Protein 3MK4 (pdb70)

GO terms:
  GO:0005777 peroxisome (C, IDA)
  GO:0005778 peroxisomal membrane (C, EXP)
  GO:0005778 peroxisomal membrane (C, TAS)
  GO:0005515 protein binding (F, IPI)
  GO:0005778 peroxisomal membrane (C, IDA)
  GO:0005783 endoplasmic reticulum (C, IDA)
  GO:0008289 lipid binding (F, IDA)
  GO:0032991 protein-containing complex (C, IDA)
  GO:0032994 protein-lipid complex (C, IDA)
  GO:0005777 peroxisome (C, IMP)
  GO:0005778 peroxisomal membrane (C, HDA)
  GO:0016020 membrane (C, HDA)
  GO:0045046 protein import into peroxisome membrane (P, IMP)
  GO:0007031 peroxisome organization (P, IMP)

Radius of gyration: 22.6 Å; Cα contacts (8 Å, |Δi|>4): 314; chains: 2; bounding box: 46×61×69 Å

Solvent-accessible surface area: 15253 Å² total; per-residue (Å²): 87,150,147,170,44,54,63,100,156,87,35,60,48,128,55,78,145,73,6,80,40,26,17,129,62,0,44,127,34,0,49,81,49,0,51,75,0,52,105,16,0,56,126,72,0,63,0,73,56,25,15,56,91,16,116,113,227,40,84,87,65,80,127,14,2,69,64,0,1,14,13,0,1,0,0,1,1,0,0,0,0,0,0,0,0,0,0,0,0,4,3,0,0,9,0,0,5,6,0,18,70,36,44,28,112,138,153,122,101,70,3,14,100,68,2,43,84,88,0,64,65,15,14,104,14,1,31,26,97,0,0,64,69,0,10,68,16,0,73,90,5,0,95,154,17,0,21,124,24,58,7,76,98,60,4,34,47,134,62,0,80,86,41,12,117,59,0,38,83,64,5,62,170,150,122,19,14,78,16,0,6,54,110,111,149,134,115,53,106,123,50,100,27,5,88,92,0,31,41,46,0,38,96,33,4,128,24,106,98,4,52,83,14,4,68,39,0,0,81,118,1,13,63,55,1,30,95,49,1,30,122,107,20,212,127,45,30,35,0,0,50,0,0,10,20,5,9,30,14,0,99,31,2,0,11,74,67,94,97,59,5,0,41,40,0,12,107,10,128,100,0,41,84,16,0,34,96,4,6,68,66,31,4,74,140,166,50,77,118,29,68,130,25,3,59,54,0,32,99,62,40,129

Structure (mmCIF, N/CA/C/O backbone):
data_3MK4
#
_entry.id   3MK4
#
_cell.length_a   38.470
_cell.length_b   65.670
_cell.length_c   61.580
_cell.angle_alpha   90.00
_cell.angle_beta   91.53
_cell.angle_gamma   90.00
#
_symmetry.space_group_name_H-M   'P 1 21 1'
#
loop_
_entity.id
_entity.type
_entity.pdbx_description
1 polymer 'Peroxisomal biogenesis factor 3'
2 polymer 'Peroxisomal biogenesis factor 19'
3 water water
#
loop_
_atom_site.group_PDB
_atom_site.id
_atom_site.type_symbol
_atom_site.label_atom_id
_atom_site.label_alt_id
_atom_site.label_comp_id
_atom_site.label_asym_id
_atom_site.label_entity_id
_atom_site.label_seq_id
_atom_site.pdbx_PDB_ins_code
_atom_site.Cartn_x
_atom_site.Cartn_y
_atom_site.Cartn_z
_atom_site.occupancy
_atom_site.B_iso_or_equiv
_atom_site.auth_seq_id
_atom_site.auth_comp_id
_atom_site.auth_asym_id
_atom_site.auth_atom_id
_atom_site.pdbx_PDB_model_num
ATOM 1 N N . GLY A 1 1 ? -3.188 33.616 64.586 1.00 53.95 40 GLY A N 1
ATOM 2 C CA . GLY A 1 1 ? -2.322 34.841 64.582 1.00 54.05 40 GLY A CA 1
ATOM 3 C C . GLY A 1 1 ? -0.841 34.521 64.479 1.00 51.31 40 GLY A C 1
ATOM 4 O O . GLY A 1 1 ? -0.469 33.459 63.994 1.00 47.02 40 GLY A O 1
ATOM 5 N N . GLN A 1 2 ? 0.007 35.439 64.947 1.00 51.78 41 GLN A N 1
ATOM 6 C CA . GLN A 1 2 ? 1.461 35.215 64.932 1.00 50.86 41 GLN A CA 1
ATOM 7 C C . GLN A 1 2 ? 1.951 34.129 65.918 1.00 47.19 41 GLN A C 1
ATOM 8 O O . GLN A 1 2 ? 3.018 33.538 65.708 1.00 44.76 41 GLN A O 1
ATOM 14 N N . GLU A 1 3 ? 1.177 33.883 66.975 1.00 44.91 42 GLU A N 1
ATOM 15 C CA . GLU A 1 3 ? 1.478 32.841 67.963 1.00 43.62 42 GLU A CA 1
ATOM 16 C C . GLU A 1 3 ? 1.381 31.443 67.380 1.00 38.91 42 GLU A C 1
ATOM 17 O O . GLU A 1 3 ? 2.274 30.617 67.577 1.00 38.03 42 GLU A O 1
ATOM 23 N N . ARG A 1 4 ? 0.283 31.183 66.684 1.00 36.05 43 ARG A N 1
ATOM 24 C CA . ARG A 1 4 ? 0.109 29.934 65.942 1.00 34.48 43 ARG A CA 1
ATOM 25 C C . ARG A 1 4 ? 1.183 29.728 64.882 1.00 32.13 43 ARG A C 1
ATOM 26 O O . ARG A 1 4 ? 1.690 28.617 64.754 1.00 31.23 43 ARG A O 1
ATOM 34 N N . GLU A 1 5 ? 1.512 30.789 64.132 1.00 31.67 44 GLU A N 1
ATOM 35 C CA . GLU A 1 5 ? 2.586 30.755 63.120 1.00 30.99 44 GLU A CA 1
ATOM 36 C C . GLU A 1 5 ? 3.971 30.463 63.728 1.00 30.73 44 GLU A C 1
ATOM 37 O O . GLU A 1 5 ? 4.774 29.692 63.158 1.00 28.61 44 GLU A O 1
ATOM 39 N N . ALA A 1 6 ? 4.252 31.068 64.883 1.00 30.06 45 ALA A N 1
ATOM 40 C CA . ALA A 1 6 ? 5.499 30.783 65.597 1.00 28.65 45 ALA A CA 1
ATOM 41 C C . ALA A 1 6 ? 5.510 29.316 66.046 1.00 28.52 45 ALA A C 1
ATOM 42 O O . ALA A 1 6 ? 6.525 28.615 65.890 1.00 26.78 45 ALA A O 1
ATOM 44 N N . ALA A 1 7 ? 4.369 28.844 66.563 1.00 28.58 46 ALA A N 1
ATOM 45 C CA . ALA A 1 7 ? 4.245 27.450 67.006 1.00 29.27 46 ALA A CA 1
ATOM 46 C C . ALA A 1 7 ? 4.526 26.455 65.876 1.00 28.43 46 ALA A C 1
ATOM 47 O O . ALA A 1 7 ? 5.313 25.525 66.050 1.00 26.91 46 ALA A O 1
ATOM 49 N N . GLU A 1 8 ? 3.895 26.655 64.718 1.00 28.84 47 GLU A N 1
ATOM 50 C CA . GLU A 1 8 ? 4.115 25.770 63.560 1.00 31.02 47 GLU A CA 1
ATOM 51 C C . GLU A 1 8 ? 5.555 25.889 63.029 1.00 29.28 47 GLU A C 1
ATOM 52 O O . GLU A 1 8 ? 6.119 24.932 62.505 1.00 27.60 47 GLU A O 1
ATOM 58 N N . TYR A 1 9 ? 6.145 27.069 63.187 1.00 29.30 48 TYR A N 1
ATOM 59 C CA . TYR A 1 9 ? 7.489 27.330 62.714 1.00 27.47 48 TYR A CA 1
ATOM 60 C C . TYR A 1 9 ? 8.492 26.541 63.534 1.00 26.28 48 TYR A C 1
ATOM 61 O O . TYR A 1 9 ? 9.407 25.913 62.985 1.00 25.82 48 TYR A O 1
ATOM 70 N N . ILE A 1 10 ? 8.310 26.551 64.851 1.00 27.25 49 ILE A N 1
ATOM 71 C CA . ILE A 1 10 ? 9.198 25.816 65.759 1.00 25.43 49 ILE A CA 1
ATOM 72 C C . ILE A 1 10 ? 9.077 24.292 65.591 1.00 25.56 49 ILE A C 1
ATOM 73 O O . ILE A 1 10 ? 10.086 23.575 65.620 1.00 22.80 49 ILE A O 1
ATOM 78 N N . ALA A 1 11 ? 7.851 23.802 65.412 1.00 24.73 50 ALA A N 1
ATOM 79 C CA . ALA A 1 11 ? 7.643 22.371 65.212 1.00 26.42 50 ALA A CA 1
ATOM 80 C C . ALA A 1 11 ? 8.359 21.934 63.937 1.00 25.22 50 ALA A C 1
ATOM 81 O O . ALA A 1 11 ? 9.144 20.966 63.954 1.00 27.77 50 ALA A O 1
ATOM 83 N N . GLN A 1 12 ? 8.140 22.673 62.850 1.00 25.79 51 GLN A N 1
ATOM 84 C CA . GLN A 1 12 ? 8.768 22.332 61.554 1.00 26.46 51 GLN A CA 1
ATOM 85 C C . GLN A 1 12 ? 10.285 22.378 61.616 1.00 23.74 51 GLN A C 1
ATOM 86 O O . GLN A 1 12 ? 10.958 21.463 61.153 1.00 23.94 51 GLN A O 1
ATOM 89 N N . ALA A 1 13 ? 10.796 23.463 62.184 1.00 25.58 52 ALA A N 1
ATOM 90 C CA . ALA A 1 13 ? 12.217 23.653 62.437 1.00 24.58 52 ALA A CA 1
ATOM 91 C C . ALA A 1 13 ? 12.822 22.504 63.227 1.00 25.64 52 ALA A C 1
ATOM 92 O O . ALA A 1 13 ? 13.913 22.048 62.916 1.00 28.41 52 ALA A O 1
ATOM 94 N N . ARG A 1 14 ? 12.128 22.054 64.269 1.00 29.21 53 ARG A N 1
ATOM 95 C CA A ARG A 1 14 ? 12.581 20.929 65.081 0.50 29.09 53 ARG A CA 1
ATOM 96 C CA B ARG A 1 14 ? 12.612 20.929 65.066 0.50 28.85 53 ARG A CA 1
ATOM 97 C C . ARG A 1 14 ? 12.578 19.641 64.255 1.00 28.59 53 ARG A C 1
ATOM 98 O O . ARG A 1 14 ? 13.564 18.906 64.224 1.00 26.17 53 ARG A O 1
ATOM 113 N N . ARG A 1 15 ? 11.464 19.377 63.589 1.00 29.45 54 ARG A N 1
ATOM 114 C CA . ARG A 1 15 ? 11.387 18.215 62.704 1.00 32.15 54 ARG A CA 1
ATOM 115 C C . ARG A 1 15 ? 12.508 18.254 61.669 1.00 29.61 54 ARG A C 1
ATOM 116 O O . ARG A 1 15 ? 13.099 17.235 61.366 1.00 31.05 54 ARG A O 1
ATOM 124 N N . GLN A 1 16 ? 12.834 19.444 61.177 1.00 30.53 55 GLN A N 1
ATOM 125 C CA . GLN A 1 16 ? 13.787 19.573 60.085 1.00 29.67 55 GLN A CA 1
ATOM 126 C C . GLN A 1 16 ? 15.224 19.368 60.538 1.00 27.15 55 GLN A C 1
ATOM 127 O O . GLN A 1 16 ? 16.000 18.767 59.795 1.00 27.60 55 GLN A O 1
ATOM 133 N N . TYR A 1 17 ? 15.597 19.840 61.729 1.00 24.35 56 TYR A N 1
ATOM 134 C CA . TYR A 1 17 ? 16.951 19.556 62.243 1.00 24.69 56 TYR A CA 1
ATOM 135 C C . TYR A 1 17 ? 17.172 18.054 62.411 1.00 24.14 56 TYR A C 1
ATOM 136 O O . TYR A 1 17 ? 18.237 17.547 62.085 1.00 23.49 56 TYR A O 1
ATOM 145 N N . HIS A 1 18 ? 16.172 17.344 62.920 1.00 25.63 57 HIS A N 1
ATOM 146 C CA . HIS A 1 18 ? 16.335 15.906 63.180 1.00 27.21 57 HIS A CA 1
ATOM 147 C C . HIS A 1 18 ? 16.303 15.117 61.883 1.00 27.33 57 HIS A C 1
ATOM 148 O O . HIS A 1 18 ? 17.108 14.225 61.688 1.00 26.03 57 HIS A O 1
ATOM 155 N N . PHE A 1 19 ? 15.417 15.494 60.974 1.00 28.50 58 PHE A N 1
ATOM 156 C CA . PHE A 1 19 ? 15.408 14.901 59.658 1.00 30.28 58 PHE A CA 1
ATOM 157 C C . PHE A 1 19 ? 16.759 15.039 58.945 1.00 31.47 58 PHE A C 1
ATOM 158 O O . PHE A 1 19 ? 17.306 14.057 58.483 1.00 33.86 58 PHE A O 1
ATOM 166 N N . GLU A 1 20 ? 17.305 16.253 58.896 1.00 33.76 59 GLU A N 1
ATOM 167 C CA . GLU A 1 20 ? 18.582 16.520 58.237 1.00 33.93 59 GLU A CA 1
ATOM 168 C C . GLU A 1 20 ? 19.740 15.743 58.849 1.00 35.18 59 GLU A C 1
ATOM 169 O O . GLU A 1 20 ? 20.588 15.188 58.129 1.00 34.57 59 GLU A O 1
ATOM 175 N N . SER A 1 21 ? 19.797 15.730 60.178 1.00 35.89 60 SER A N 1
ATOM 176 C CA . SER A 1 21 ? 20.772 14.913 60.899 1.00 35.59 60 SER A CA 1
ATOM 177 C C . SER A 1 21 ? 20.624 13.439 60.490 1.00 35.31 60 SER A C 1
ATOM 178 O O . SER A 1 21 ? 21.596 12.723 60.247 1.00 35.33 60 SER A O 1
ATOM 181 N N . ASN A 1 22 ? 19.387 13.003 60.385 1.00 34.47 61 ASN A N 1
ATOM 182 C CA . ASN A 1 22 ? 19.108 11.637 60.048 1.00 37.31 61 ASN A CA 1
ATOM 183 C C . ASN A 1 22 ? 19.461 11.298 58.570 1.00 37.31 61 ASN A C 1
ATOM 184 O O . ASN A 1 22 ? 19.870 10.170 58.285 1.00 36.99 61 ASN A O 1
ATOM 189 N N . GLN A 1 23 ? 19.335 12.270 57.654 1.00 35.33 62 GLN A N 1
ATOM 190 C CA . GLN A 1 23 ? 19.838 12.119 56.280 1.00 34.96 62 GLN A CA 1
ATOM 191 C C . GLN A 1 23 ? 21.357 12.005 56.234 1.00 34.23 62 GLN A C 1
ATOM 192 O O . GLN A 1 23 ? 21.897 11.283 55.415 1.00 35.02 62 GLN A O 1
ATOM 198 N N . ARG A 1 24 ? 22.051 12.737 57.088 1.00 34.75 63 ARG A N 1
ATOM 199 C CA . ARG A 1 24 ? 23.503 12.655 57.116 1.00 36.75 63 ARG A CA 1
ATOM 200 C C . ARG A 1 24 ? 23.949 11.255 57.535 1.00 34.56 63 ARG A C 1
ATOM 201 O O . ARG A 1 24 ? 24.812 10.672 56.897 1.00 34.81 63 ARG A O 1
ATOM 209 N N . THR A 1 25 ? 23.345 10.730 58.596 1.00 32.86 64 THR A N 1
ATOM 210 C CA . THR A 1 25 ? 23.532 9.352 59.020 1.00 31.73 64 THR A CA 1
ATOM 211 C C . THR A 1 25 ? 23.266 8.353 57.868 1.00 30.73 64 THR A C 1
ATOM 212 O O . THR A 1 25 ? 24.105 7.518 57.538 1.00 27.28 64 THR A O 1
ATOM 216 N N . CYS A 1 26 ? 22.097 8.469 57.260 1.00 28.03 65 CYS A N 1
ATOM 217 C CA . CYS A 1 26 ? 21.707 7.635 56.130 1.00 29.13 65 CYS A CA 1
ATOM 218 C C . CYS A 1 26 ? 22.675 7.700 54.950 1.00 29.06 65 CYS A C 1
ATOM 219 O O . CYS A 1 26 ? 23.010 6.675 54.361 1.00 27.27 65 CYS A O 1
ATOM 222 N N . ASN A 1 27 ? 23.131 8.902 54.603 1.00 29.48 66 ASN A N 1
ATOM 223 C CA . ASN A 1 27 ? 24.155 9.058 53.566 1.00 28.33 66 ASN A CA 1
ATOM 224 C C . ASN A 1 27 ? 25.430 8.280 53.897 1.00 29.50 66 ASN A C 1
ATOM 225 O O . ASN A 1 27 ? 25.970 7.580 53.055 1.00 29.65 66 ASN A O 1
ATOM 230 N N . MET A 1 28 ? 25.915 8.418 55.123 1.00 31.02 67 MET A N 1
ATOM 231 C CA . MET A 1 28 ? 27.053 7.621 55.601 1.00 32.13 67 MET A CA 1
ATOM 232 C C . MET A 1 28 ? 26.806 6.114 55.494 1.00 29.12 67 MET A C 1
ATOM 233 O O . MET A 1 28 ? 27.646 5.398 54.988 1.00 30.36 67 MET A O 1
ATOM 238 N N . THR A 1 29 ? 25.655 5.640 55.969 1.00 26.69 68 THR A N 1
ATOM 239 C CA . THR A 1 29 ? 25.348 4.214 55.957 1.00 25.98 68 THR A CA 1
ATOM 240 C C . THR A 1 29 ? 25.301 3.659 54.534 1.00 25.77 68 THR A C 1
ATOM 241 O O . THR A 1 29 ? 25.879 2.612 54.273 1.00 25.04 68 THR A O 1
ATOM 245 N N . VAL A 1 30 ? 24.628 4.364 53.624 1.00 26.51 69 VAL A N 1
ATOM 246 C CA . VAL A 1 30 ? 24.627 4.001 52.194 1.00 25.15 69 VAL A CA 1
ATOM 247 C C . VAL A 1 30 ? 26.043 3.818 51.625 1.00 25.67 69 VAL A C 1
ATOM 248 O O . VAL A 1 30 ? 26.350 2.775 51.022 1.00 25.18 69 VAL A O 1
ATOM 252 N N . LEU A 1 31 ? 26.904 4.807 51.830 1.00 24.25 70 LEU A N 1
ATOM 253 C CA . LEU A 1 31 ? 28.248 4.780 51.224 1.00 26.07 70 LEU A CA 1
ATOM 254 C C . LEU A 1 31 ? 29.172 3.727 51.847 1.00 26.56 70 LEU A C 1
ATOM 255 O O . LEU A 1 31 ? 30.035 3.187 51.163 1.00 26.58 70 LEU A O 1
ATOM 260 N N . SER A 1 32 ? 29.011 3.468 53.143 1.00 28.24 71 SER A N 1
ATOM 261 C CA . SER A 1 32 ? 29.764 2.406 53.824 1.00 30.44 71 SER A CA 1
ATOM 262 C C . SER A 1 32 ? 29.310 1.003 53.374 1.00 28.61 71 SER A C 1
ATOM 263 O O . SER A 1 32 ? 30.109 0.083 53.310 1.00 29.14 71 SER A O 1
ATOM 266 N N . MET A 1 33 ? 28.032 0.852 53.052 1.00 28.33 72 MET A N 1
ATOM 267 C CA . MET A 1 33 ? 27.503 -0.427 52.546 1.00 29.92 72 MET A CA 1
ATOM 268 C C . MET A 1 33 ? 27.767 -0.735 51.064 1.00 28.46 72 MET A C 1
ATOM 269 O O . MET A 1 33 ? 27.724 -1.892 50.674 1.00 28.46 72 MET A O 1
ATOM 274 N N . LEU A 1 34 ? 28.037 0.284 50.251 1.00 28.75 73 LEU A N 1
ATOM 275 C CA . LEU A 1 34 ? 28.250 0.099 48.810 1.00 28.43 73 LEU A CA 1
ATOM 276 C C . LEU A 1 34 ? 29.303 -0.956 48.424 1.00 29.40 73 LEU A C 1
ATOM 277 O O . LEU A 1 34 ? 29.025 -1.787 47.559 1.00 26.66 73 LEU A O 1
ATOM 282 N N . PRO A 1 35 ? 30.516 -0.895 49.022 1.00 29.03 74 PRO A N 1
ATOM 283 C CA . PRO A 1 35 ? 31.554 -1.906 48.762 1.00 30.17 74 PRO A CA 1
ATOM 284 C C . PRO A 1 35 ? 31.149 -3.343 49.085 1.00 30.39 74 PRO A C 1
ATOM 285 O O . PRO A 1 35 ? 31.661 -4.276 48.462 1.00 31.33 74 PRO A O 1
ATOM 289 N N . THR A 1 36 ? 30.258 -3.518 50.060 1.00 29.59 75 THR A N 1
ATOM 290 C CA . THR A 1 36 ? 29.703 -4.839 50.375 1.00 29.19 75 THR A CA 1
ATOM 291 C C . THR A 1 36 ? 28.720 -5.299 49.310 1.00 27.00 75 THR A C 1
ATOM 292 O O . THR A 1 36 ? 28.737 -6.467 48.919 1.00 28.29 75 THR A O 1
ATOM 296 N N . LEU A 1 37 ? 27.886 -4.384 48.828 1.00 24.09 76 LEU A N 1
ATOM 297 C CA . LEU A 1 37 ? 26.976 -4.683 47.711 1.00 24.49 76 LEU A CA 1
ATOM 298 C C . LEU A 1 37 ? 27.775 -5.024 46.477 1.00 25.23 76 LEU A C 1
ATOM 299 O O . LEU A 1 37 ? 27.548 -6.036 45.843 1.00 27.13 76 LEU A O 1
ATOM 304 N N . ARG A 1 38 ? 28.733 -4.173 46.158 1.00 27.54 77 ARG A N 1
ATOM 305 C CA . ARG A 1 38 ? 29.632 -4.404 45.051 1.00 27.98 77 ARG A CA 1
ATOM 306 C C . ARG A 1 38 ? 30.356 -5.752 45.172 1.00 29.41 77 ARG A C 1
ATOM 307 O O . ARG A 1 38 ? 30.428 -6.495 44.202 1.00 26.65 77 ARG A O 1
ATOM 315 N N . GLU A 1 39 ? 30.862 -6.083 46.359 1.00 31.68 78 GLU A N 1
ATOM 316 C CA . GLU A 1 39 ? 31.560 -7.365 46.557 1.00 34.49 78 GLU A CA 1
ATOM 317 C C . GLU A 1 39 ? 30.613 -8.553 46.317 1.00 32.98 78 GLU A C 1
ATOM 318 O O . GLU A 1 39 ? 30.993 -9.528 45.681 1.00 36.97 78 GLU A O 1
ATOM 324 N N . ALA A 1 40 ? 29.378 -8.460 46.799 1.00 30.85 79 ALA A N 1
ATOM 325 C CA . ALA A 1 40 ? 28.412 -9.537 46.629 1.00 30.07 79 ALA A CA 1
ATOM 326 C C . ALA A 1 40 ? 28.056 -9.750 45.140 1.00 30.25 79 ALA A C 1
ATOM 327 O O . ALA A 1 40 ? 27.991 -10.894 44.654 1.00 30.42 79 ALA A O 1
ATOM 329 N N . LEU A 1 41 ? 27.835 -8.660 44.414 1.00 27.82 80 LEU A N 1
ATOM 330 C CA . LEU A 1 41 ? 27.550 -8.758 42.979 1.00 29.28 80 LEU A CA 1
ATOM 331 C C . LEU A 1 41 ? 28.709 -9.427 42.215 1.00 30.27 80 LEU A C 1
ATOM 332 O O . LEU A 1 41 ? 28.473 -10.313 41.403 1.00 28.46 80 LEU A O 1
ATOM 337 N N . MET A 1 42 ? 29.949 -9.025 42.500 1.00 31.84 81 MET A N 1
ATOM 338 C CA . MET A 1 42 ? 31.130 -9.564 41.787 1.00 34.80 81 MET A CA 1
ATOM 339 C C . MET A 1 42 ? 31.319 -11.050 42.063 1.00 35.55 81 MET A C 1
ATOM 340 O O . MET A 1 42 ? 31.659 -11.800 41.165 1.00 38.65 81 MET A O 1
ATOM 345 N N . GLN A 1 43 ? 31.116 -11.460 43.314 1.00 35.45 82 GLN A N 1
ATOM 346 C CA . GLN A 1 43 ? 31.192 -12.869 43.699 1.00 35.92 82 GLN A CA 1
ATOM 347 C C . GLN A 1 43 ? 30.108 -13.726 43.051 1.00 34.46 82 GLN A C 1
ATOM 348 O O . GLN A 1 43 ? 30.382 -14.846 42.614 1.00 37.26 82 GLN A O 1
ATOM 354 N N . GLN A 1 44 ? 28.878 -13.221 43.010 1.00 31.23 83 GLN A N 1
ATOM 355 C CA . GLN A 1 44 ? 27.752 -13.991 42.464 1.00 30.16 83 GLN A CA 1
ATOM 356 C C . GLN A 1 44 ? 27.659 -13.902 40.935 1.00 29.83 83 GLN A C 1
ATOM 357 O O . GLN A 1 44 ? 27.028 -14.745 40.300 1.00 29.33 83 GLN A O 1
ATOM 363 N N . LEU A 1 45 ? 28.273 -12.867 40.364 1.00 28.46 84 LEU A N 1
ATOM 364 C CA . LEU A 1 45 ? 28.281 -12.637 38.924 1.00 28.83 84 LEU A CA 1
ATOM 365 C C . LEU A 1 45 ? 29.722 -12.308 38.542 1.00 29.56 84 LEU A C 1
ATOM 366 O O . LEU A 1 45 ? 30.069 -11.175 38.207 1.00 28.94 84 LEU A O 1
ATOM 371 N N . ASN A 1 46 ? 30.550 -13.341 38.615 1.00 32.02 85 ASN A N 1
ATOM 372 C CA . ASN A 1 46 ? 31.984 -13.230 38.454 1.00 33.65 85 ASN A CA 1
ATOM 373 C C . ASN A 1 46 ? 32.400 -13.386 37.001 1.00 34.37 85 ASN A C 1
ATOM 374 O O . ASN A 1 46 ? 32.699 -14.481 36.543 1.00 37.77 85 ASN A O 1
ATOM 379 N N . SER A 1 47 ? 32.395 -12.267 36.286 1.00 34.88 86 SER A N 1
ATOM 380 C CA . SER A 1 47 ? 32.911 -12.162 34.924 1.00 34.81 86 SER A CA 1
ATOM 381 C C . SER A 1 47 ? 34.400 -12.377 34.831 1.00 34.59 86 SER A C 1
ATOM 382 O O . SER A 1 47 ? 34.905 -12.919 33.849 1.00 36.27 86 SER A O 1
ATOM 385 N N . GLU A 1 48 ? 35.101 -11.899 35.843 1.00 34.49 87 GLU A N 1
ATOM 386 C CA . GLU A 1 48 ? 36.548 -11.802 35.795 1.00 38.07 87 GLU A CA 1
ATOM 387 C C . GLU A 1 48 ? 37.174 -13.186 35.847 1.00 39.73 87 GLU A C 1
ATOM 388 O O . GLU A 1 48 ? 38.304 -13.361 35.414 1.00 43.89 87 GLU A O 1
ATOM 394 N N . SER A 1 49 ? 36.445 -14.160 36.383 1.00 40.89 88 SER A N 1
ATOM 395 C CA . SER A 1 49 ? 36.867 -15.553 36.340 1.00 44.18 88 SER A CA 1
ATOM 396 C C . SER A 1 49 ? 36.744 -16.143 34.945 1.00 43.93 88 SER A C 1
ATOM 397 O O . SER A 1 49 ? 37.629 -16.874 34.518 1.00 47.04 88 SER A O 1
ATOM 400 N N . LEU A 1 50 ? 35.647 -15.839 34.250 1.00 42.91 89 LEU A N 1
ATOM 401 C CA . LEU A 1 50 ? 35.438 -16.325 32.877 1.00 42.18 89 LEU A CA 1
ATOM 402 C C . LEU A 1 50 ? 36.463 -15.725 31.950 1.00 43.29 89 LEU A C 1
ATOM 403 O O . LEU A 1 50 ? 37.013 -16.415 31.103 1.00 45.52 89 LEU A O 1
ATOM 408 N N . THR A 1 51 ? 36.719 -14.434 32.118 1.00 44.02 90 THR A N 1
ATOM 409 C CA . THR A 1 51 ? 37.783 -13.760 31.385 1.00 46.49 90 THR A CA 1
ATOM 410 C C . THR A 1 51 ? 39.131 -14.467 31.568 1.00 48.20 90 THR A C 1
ATOM 411 O O . THR A 1 51 ? 39.878 -14.661 30.598 1.00 47.60 90 THR A O 1
ATOM 415 N N . ALA A 1 52 ? 39.424 -14.863 32.807 1.00 49.82 91 ALA A N 1
ATOM 416 C CA . ALA A 1 52 ? 40.686 -15.536 33.129 1.00 52.93 91 ALA A CA 1
ATOM 417 C C . ALA A 1 52 ? 40.833 -16.845 32.340 1.00 54.46 91 ALA A C 1
ATOM 418 O O . ALA A 1 52 ? 41.905 -17.136 31.821 1.00 56.15 91 ALA A O 1
ATOM 420 N N . LEU A 1 53 ? 39.745 -17.609 32.238 1.00 55.37 92 LEU A N 1
ATOM 421 C CA . LEU A 1 53 ? 39.717 -18.832 31.434 1.00 58.26 92 LEU A CA 1
ATOM 422 C C . LEU A 1 53 ? 39.964 -18.564 29.945 1.00 61.02 92 LEU A C 1
ATOM 423 O O . LEU A 1 53 ? 40.719 -19.289 29.305 1.00 63.28 92 LEU A O 1
ATOM 428 N N . LEU A 1 54 ? 39.320 -17.531 29.403 1.00 62.65 93 LEU A N 1
ATOM 429 C CA . LEU A 1 54 ? 39.502 -17.143 27.998 1.00 64.53 93 LEU A CA 1
ATOM 430 C C . LEU A 1 54 ? 40.948 -16.748 27.714 1.00 67.99 93 LEU A C 1
ATOM 431 O O . LEU A 1 54 ? 41.501 -17.139 26.685 1.00 70.33 93 LEU A O 1
ATOM 436 N N . LYS A 1 55 ? 41.559 -15.994 28.630 1.00 69.97 94 LYS A N 1
ATOM 437 C CA . LYS A 1 55 ? 42.987 -15.658 28.529 1.00 74.23 94 LYS A CA 1
ATOM 438 C C . LYS A 1 55 ? 43.905 -16.853 28.874 1.00 77.34 94 LYS A C 1
ATOM 439 O O . LYS A 1 55 ? 45.108 -16.673 29.089 1.00 78.39 94 LYS A O 1
ATOM 445 N N . ASN A 1 56 ? 43.336 -18.062 28.917 1.00 78.87 95 ASN A N 1
ATOM 446 C CA . ASN A 1 56 ? 44.092 -19.286 29.171 1.00 81.75 95 ASN A CA 1
ATOM 447 C C . ASN A 1 56 ? 43.713 -20.439 28.237 1.00 82.78 95 ASN A C 1
ATOM 448 O O . ASN A 1 56 ? 43.542 -21.574 28.682 1.00 83.13 95 ASN A O 1
ATOM 453 N N . ARG A 1 57 ? 43.583 -20.148 26.946 1.00 83.69 96 ARG A N 1
ATOM 454 C CA . ARG A 1 57 ? 43.598 -21.201 25.932 1.00 85.72 96 ARG A CA 1
ATOM 455 C C . ARG A 1 57 ? 42.624 -22.352 26.263 1.00 85.51 96 ARG A C 1
ATOM 456 O O . ARG A 1 57 ? 43.046 -23.498 26.434 1.00 87.76 96 ARG A O 1
ATOM 464 N N . PRO A 1 58 ? 41.315 -22.052 26.368 1.00 83.91 97 PRO A N 1
ATOM 465 C CA . PRO A 1 58 ? 40.353 -23.079 26.769 1.00 83.37 97 PRO A CA 1
ATOM 466 C C . PRO A 1 58 ? 39.606 -23.732 25.610 1.00 83.82 97 PRO A C 1
ATOM 467 O O . PRO A 1 58 ? 39.508 -23.148 24.528 1.00 83.34 97 PRO A O 1
ATOM 471 N N . SER A 1 59 ? 39.085 -24.936 25.857 1.00 84.07 98 SER A N 1
ATOM 472 C CA . SER A 1 59 ? 38.055 -25.542 25.009 1.00 83.99 98 SER A CA 1
ATOM 473 C C . SER A 1 59 ? 36.706 -24.968 25.450 1.00 82.13 98 SER A C 1
ATOM 474 O O . SER A 1 59 ? 36.642 -24.232 26.446 1.00 81.29 98 SER A O 1
ATOM 476 N N . ASN A 1 60 ? 35.636 -25.305 24.724 1.00 80.69 99 ASN A N 1
ATOM 477 C CA . ASN A 1 60 ? 34.316 -24.637 24.866 1.00 77.51 99 ASN A CA 1
ATOM 478 C C . ASN A 1 60 ? 34.392 -23.111 25.035 1.00 73.84 99 ASN A C 1
ATOM 479 O O . ASN A 1 60 ? 33.656 -22.524 25.818 1.00 73.14 99 ASN A O 1
ATOM 484 N N . LYS A 1 61 ? 35.278 -22.485 24.266 1.00 71.88 100 LYS A N 1
ATOM 485 C CA . LYS A 1 61 ? 35.463 -21.032 24.271 1.00 69.12 100 LYS A CA 1
ATOM 486 C C . LYS A 1 61 ? 34.153 -20.258 24.048 1.00 66.56 100 LYS A C 1
ATOM 487 O O . LYS A 1 61 ? 33.961 -19.193 24.619 1.00 63.58 100 LYS A O 1
ATOM 493 N N . LEU A 1 62 ? 33.267 -20.789 23.207 1.00 65.26 101 LEU A N 1
ATOM 494 C CA . LEU A 1 62 ? 31.993 -20.129 22.920 1.00 62.95 101 LEU A CA 1
ATOM 495 C C . LEU A 1 62 ? 30.983 -20.276 24.060 1.00 60.03 101 LEU A C 1
ATOM 496 O O . LEU A 1 62 ? 30.104 -19.426 24.198 1.00 58.85 101 LEU A O 1
ATOM 501 N N . GLU A 1 63 ? 31.087 -21.354 24.846 1.00 57.33 102 GLU A N 1
ATOM 502 C CA . GLU A 1 63 ? 30.233 -21.545 26.030 1.00 55.05 102 GLU A CA 1
ATOM 503 C C . GLU A 1 63 ? 30.586 -20.527 27.112 1.00 50.80 102 GLU A C 1
ATOM 504 O O . GLU A 1 63 ? 29.710 -20.028 27.802 1.00 47.50 102 GLU A O 1
ATOM 510 N N . ILE A 1 64 ? 31.873 -20.238 27.252 1.00 48.35 103 ILE A N 1
ATOM 511 C CA . ILE A 1 64 ? 32.350 -19.218 28.169 1.00 47.42 103 ILE A CA 1
ATOM 512 C C . ILE A 1 64 ? 31.876 -17.812 27.762 1.00 46.86 103 ILE A C 1
ATOM 513 O O . ILE A 1 64 ? 31.424 -17.024 28.616 1.00 43.89 103 ILE A O 1
ATOM 518 N N . TRP A 1 65 ? 31.981 -17.508 26.468 1.00 45.98 104 TRP A N 1
ATOM 519 C CA . TRP A 1 65 ? 31.541 -16.219 25.935 1.00 44.19 104 TRP A CA 1
ATOM 520 C C . TRP A 1 65 ? 30.040 -16.006 26.076 1.00 44.02 104 TRP A C 1
ATOM 521 O O . TRP A 1 65 ? 29.605 -14.894 26.369 1.00 42.69 104 TRP A O 1
ATOM 532 N N . GLU A 1 66 ? 29.251 -17.057 25.860 1.00 45.63 105 GLU A N 1
ATOM 533 C CA . GLU A 1 66 ? 27.795 -16.966 26.024 1.00 46.71 105 GLU A CA 1
ATOM 534 C C . GLU A 1 66 ? 27.470 -16.741 27.493 1.00 44.11 105 GLU A C 1
ATOM 535 O O . GLU A 1 66 ? 26.513 -16.049 27.829 1.00 44.34 105 GLU A O 1
ATOM 541 N N . ASP A 1 67 ? 28.282 -17.331 28.361 1.00 43.05 106 ASP A N 1
ATOM 542 C CA . ASP A 1 67 ? 28.158 -17.132 29.794 1.00 41.94 106 ASP A CA 1
ATOM 543 C C . ASP A 1 67 ? 28.436 -15.650 30.113 1.00 38.18 106 ASP A C 1
ATOM 544 O O . ASP A 1 67 ? 27.641 -15.007 30.782 1.00 34.66 106 ASP A O 1
ATOM 549 N N . LEU A 1 68 ? 29.556 -15.126 29.607 1.00 36.43 107 LEU A N 1
ATOM 550 C CA . LEU A 1 68 ? 29.927 -13.712 29.765 1.00 34.55 107 LEU A CA 1
ATOM 551 C C . LEU A 1 68 ? 28.856 -12.750 29.246 1.00 33.84 107 LEU A C 1
ATOM 552 O O . LEU A 1 68 ? 28.599 -11.706 29.847 1.00 29.91 107 LEU A O 1
ATOM 557 N N . LYS A 1 69 ? 28.240 -13.111 28.127 1.00 33.29 108 LYS A N 1
ATOM 558 C CA . LYS A 1 69 ? 27.160 -12.329 27.561 1.00 33.73 108 LYS A CA 1
ATOM 559 C C . LYS A 1 69 ? 26.069 -12.114 28.612 1.00 33.87 108 LYS A C 1
ATOM 560 O O . LYS A 1 69 ? 25.621 -10.975 28.831 1.00 35.14 108 LYS A O 1
ATOM 566 N N . ILE A 1 70 ? 25.667 -13.198 29.273 1.00 31.75 109 ILE A N 1
ATOM 567 C CA . ILE A 1 70 ? 24.628 -13.137 30.306 1.00 29.98 109 ILE A CA 1
ATOM 568 C C . ILE A 1 70 ? 25.126 -12.477 31.613 1.00 28.25 109 ILE A C 1
ATOM 569 O O . ILE A 1 70 ? 24.442 -11.620 32.177 1.00 26.10 109 ILE A O 1
ATOM 574 N N . ILE A 1 71 ? 26.295 -12.876 32.103 1.00 28.30 110 ILE A N 1
ATOM 575 C CA . ILE A 1 71 ? 26.773 -12.383 33.400 1.00 27.78 110 ILE A CA 1
ATOM 576 C C . ILE A 1 71 ? 26.993 -10.856 33.361 1.00 27.85 110 ILE A C 1
ATOM 577 O O . ILE A 1 71 ? 26.587 -10.139 34.278 1.00 29.65 110 ILE A O 1
ATOM 582 N N . SER A 1 72 ? 27.601 -10.360 32.289 1.00 28.57 111 SER A N 1
ATOM 583 C CA . SER A 1 72 ? 27.920 -8.942 32.153 1.00 28.49 111 SER A CA 1
ATOM 584 C C . SER A 1 72 ? 26.698 -8.058 32.185 1.00 27.19 111 SER A C 1
ATOM 585 O O . SER A 1 72 ? 26.672 -7.055 32.909 1.00 26.96 111 SER A O 1
ATOM 588 N N . PHE A 1 73 ? 25.701 -8.411 31.379 1.00 27.32 112 PHE A N 1
ATOM 589 C CA . PHE A 1 73 ? 24.457 -7.651 31.301 1.00 26.11 112 PHE A CA 1
ATOM 590 C C . PHE A 1 73 ? 23.640 -7.770 32.581 1.00 27.23 112 PHE A C 1
ATOM 591 O O . PHE A 1 73 ? 22.925 -6.833 32.971 1.00 26.76 112 PHE A O 1
ATOM 599 N N . THR A 1 74 ? 23.712 -8.945 33.208 1.00 27.56 113 THR A N 1
ATOM 600 C CA . THR A 1 74 ? 22.981 -9.214 34.433 1.00 25.79 113 THR A CA 1
ATOM 601 C C . THR A 1 74 ? 23.579 -8.382 35.536 1.00 24.68 113 THR A C 1
ATOM 602 O O . THR A 1 74 ? 22.856 -7.760 36.297 1.00 22.84 113 THR A O 1
ATOM 606 N N . ARG A 1 75 ? 24.904 -8.358 35.613 1.00 25.54 114 ARG A N 1
ATOM 607 C CA . ARG A 1 75 ? 25.579 -7.642 36.695 1.00 26.53 114 ARG A CA 1
ATOM 608 C C . ARG A 1 75 ? 25.341 -6.129 36.651 1.00 26.55 114 ARG A C 1
ATOM 609 O O . ARG A 1 75 ? 25.107 -5.502 37.691 1.00 27.39 114 ARG A O 1
ATOM 617 N N . SER A 1 76 ? 25.394 -5.540 35.462 1.00 26.32 115 SER A N 1
ATOM 618 C CA . SER A 1 76 ? 25.157 -4.110 35.336 1.00 26.66 115 SER A CA 1
ATOM 619 C C . SER A 1 76 ? 23.686 -3.771 35.537 1.00 26.08 115 SER A C 1
ATOM 620 O O . SER A 1 76 ? 23.363 -2.731 36.120 1.00 28.89 115 SER A O 1
ATOM 623 N N . THR A 1 77 ? 22.792 -4.635 35.075 1.00 25.07 116 THR A N 1
ATOM 624 C CA . THR A 1 77 ? 21.357 -4.427 35.307 1.00 25.46 116 THR A CA 1
ATOM 625 C C . THR A 1 77 ? 21.004 -4.508 36.808 1.00 23.82 116 THR A C 1
ATOM 626 O O . THR A 1 77 ? 20.295 -3.653 37.337 1.00 20.86 116 THR A O 1
ATOM 630 N N . VAL A 1 78 ? 21.507 -5.540 37.477 1.00 24.12 117 VAL A N 1
ATOM 631 C CA . VAL A 1 78 ? 21.335 -5.712 38.921 1.00 23.37 117 VAL A CA 1
ATOM 632 C C . VAL A 1 78 ? 22.027 -4.580 39.702 1.00 22.37 117 VAL A C 1
ATOM 633 O O . VAL A 1 78 ? 21.561 -4.165 40.748 1.00 20.67 117 VAL A O 1
ATOM 637 N N . ALA A 1 79 ? 23.150 -4.091 39.202 1.00 21.92 118 ALA A N 1
ATOM 638 C CA . ALA A 1 79 ? 23.847 -2.987 39.869 1.00 22.28 118 ALA A CA 1
ATOM 639 C C . ALA A 1 79 ? 22.954 -1.772 39.998 1.00 21.76 118 ALA A C 1
ATOM 640 O O . ALA A 1 79 ? 22.989 -1.076 41.007 1.00 25.15 118 ALA A O 1
ATOM 642 N N . VAL A 1 80 ? 22.151 -1.512 38.975 1.00 22.17 119 VAL A N 1
ATOM 643 C CA . VAL A 1 80 ? 21.272 -0.359 38.991 1.00 19.34 119 VAL A CA 1
ATOM 644 C C . VAL A 1 80 ? 20.099 -0.579 39.927 1.00 20.91 119 VAL A C 1
ATOM 645 O O . VAL A 1 80 ? 19.789 0.284 40.741 1.00 19.40 119 VAL A O 1
ATOM 649 N N . TYR A 1 81 ? 19.434 -1.725 39.812 1.00 20.94 120 TYR A N 1
ATOM 650 C CA . TYR A 1 81 ? 18.315 -2.023 40.699 1.00 21.87 120 TYR A CA 1
ATOM 651 C C . TYR A 1 81 ? 18.713 -1.963 42.180 1.00 22.32 120 TYR A C 1
ATOM 652 O O . TYR A 1 81 ? 18.036 -1.317 42.969 1.00 25.04 120 TYR A O 1
ATOM 661 N N . SER A 1 82 ? 19.805 -2.628 42.540 1.00 20.53 121 SER A N 1
ATOM 662 C CA . SER A 1 82 ? 20.149 -2.860 43.941 1.00 20.84 121 SER A CA 1
ATOM 663 C C . SER A 1 82 ? 20.661 -1.577 44.592 1.00 21.98 121 SER A C 1
ATOM 664 O O . SER A 1 82 ? 20.393 -1.309 45.757 1.00 20.28 121 SER A O 1
ATOM 667 N N . THR A 1 83 ? 21.384 -0.777 43.823 1.00 21.23 122 THR A N 1
ATOM 668 C CA . THR A 1 83 ? 21.807 0.543 44.284 1.00 22.74 122 THR A CA 1
ATOM 669 C C . THR A 1 83 ? 20.628 1.476 44.572 1.00 21.93 122 THR A C 1
ATOM 670 O O . THR A 1 83 ? 20.631 2.199 45.575 1.00 21.96 122 THR A O 1
ATOM 674 N N . CYS A 1 84 ? 19.630 1.468 43.694 1.00 21.72 123 CYS A N 1
ATOM 675 C CA . CYS A 1 84 ? 18.460 2.312 43.875 1.00 23.25 123 CYS A CA 1
ATOM 676 C C . CYS A 1 84 ? 17.693 1.812 45.096 1.00 21.99 123 CYS A C 1
ATOM 677 O O . CYS A 1 84 ? 17.249 2.592 45.910 1.00 22.39 123 CYS A O 1
ATOM 680 N N . MET A 1 85 ? 17.543 0.501 45.215 1.00 23.32 124 MET A N 1
ATOM 681 C CA . MET A 1 85 ? 16.854 -0.088 46.362 1.00 23.00 124 MET A CA 1
ATOM 682 C C . MET A 1 85 ? 17.605 0.167 47.671 1.00 20.50 124 MET A C 1
ATOM 683 O O . MET A 1 85 ? 17.000 0.417 48.691 1.00 19.13 124 MET A O 1
ATOM 688 N N . LEU A 1 86 ? 18.923 0.110 47.625 1.00 20.52 125 LEU A N 1
ATOM 689 C CA . LEU A 1 86 ? 19.745 0.388 48.794 1.00 22.20 125 LEU A CA 1
ATOM 690 C C . LEU A 1 86 ? 19.457 1.786 49.334 1.00 22.67 125 LEU A C 1
ATOM 691 O O . LEU A 1 86 ? 19.216 1.969 50.526 1.00 24.65 125 LEU A O 1
ATOM 696 N N . VAL A 1 87 ? 19.496 2.773 48.441 1.00 23.11 126 VAL A N 1
ATOM 697 C CA . VAL A 1 87 ? 19.327 4.170 48.825 1.00 20.21 126 VAL A CA 1
ATOM 698 C C . VAL A 1 87 ? 17.927 4.417 49.359 1.00 20.56 126 VAL A C 1
ATOM 699 O O . VAL A 1 87 ? 17.772 5.011 50.418 1.00 21.04 126 VAL A O 1
ATOM 703 N N . VAL A 1 88 ? 16.913 3.935 48.650 1.00 19.82 127 VAL A N 1
ATOM 704 C CA . VAL A 1 88 ? 15.520 4.218 49.031 1.00 21.35 127 VAL A CA 1
ATOM 705 C C . VAL A 1 88 ? 15.033 3.390 50.242 1.00 21.76 127 VAL A C 1
ATOM 706 O O . VAL A 1 88 ? 14.233 3.872 51.050 1.00 22.97 127 VAL A O 1
ATOM 710 N N . LEU A 1 89 ? 15.538 2.169 50.404 1.00 23.10 128 LEU A N 1
ATOM 711 C CA . LEU A 1 89 ? 15.203 1.371 51.579 1.00 22.95 128 LEU A CA 1
ATOM 712 C C . LEU A 1 89 ? 15.841 1.962 52.824 1.00 21.54 128 LEU A C 1
ATOM 713 O O . LEU A 1 89 ? 15.196 2.030 53.865 1.00 22.26 128 LEU A O 1
ATOM 718 N N . LEU A 1 90 ? 17.091 2.396 52.731 1.00 19.61 129 LEU A N 1
ATOM 719 C CA . LEU A 1 90 ? 17.714 3.067 53.868 1.00 20.30 129 LEU A CA 1
ATOM 720 C C . LEU A 1 90 ? 17.028 4.405 54.212 1.00 22.55 129 LEU A C 1
ATOM 721 O O . LEU A 1 90 ? 16.905 4.731 55.378 1.00 27.33 129 LEU A O 1
ATOM 726 N N . ARG A 1 91 ? 16.594 5.181 53.216 1.00 23.70 130 ARG A N 1
ATOM 727 C CA . ARG A 1 91 ? 15.790 6.380 53.472 1.00 23.72 130 ARG A CA 1
ATOM 728 C C . ARG A 1 91 ? 14.510 6.028 54.230 1.00 23.96 130 ARG A C 1
ATOM 729 O O . ARG A 1 91 ? 14.104 6.739 55.122 1.00 24.99 130 ARG A O 1
ATOM 737 N N . VAL A 1 92 ? 13.851 4.950 53.834 1.00 24.18 131 VAL A N 1
ATOM 738 C CA . VAL A 1 92 ? 12.642 4.503 54.526 1.00 24.90 131 VAL A CA 1
ATOM 739 C C . VAL A 1 92 ? 12.950 4.111 55.983 1.00 25.22 131 VAL A C 1
ATOM 740 O O . VAL A 1 92 ? 12.383 4.683 56.901 1.00 29.03 131 VAL A O 1
ATOM 744 N N . GLN A 1 93 ? 13.853 3.161 56.182 1.00 24.05 132 GLN A N 1
ATOM 745 C CA . GLN A 1 93 ? 14.173 2.650 57.511 1.00 23.04 132 GLN A CA 1
ATOM 746 C C . GLN A 1 93 ? 14.641 3.742 58.484 1.00 22.96 132 GLN A C 1
ATOM 747 O O . GLN A 1 93 ? 14.129 3.866 59.590 1.00 22.40 1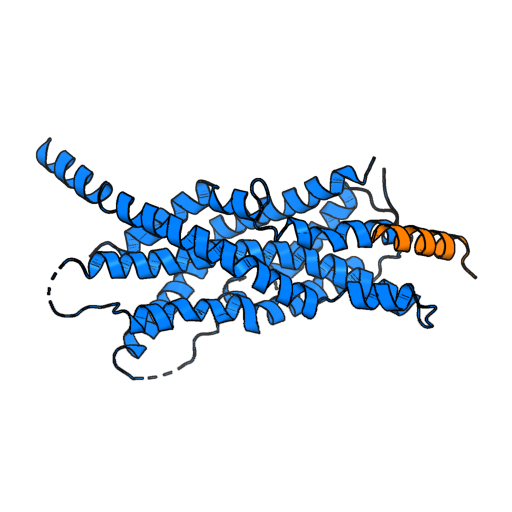32 GLN A O 1
ATOM 753 N N . LEU A 1 94 ? 15.600 4.546 58.060 1.00 22.91 133 LEU A N 1
ATOM 754 C CA . LEU A 1 94 ? 16.155 5.570 58.922 1.00 24.25 133 LEU A CA 1
ATOM 755 C C . LEU A 1 94 ? 15.158 6.679 59.321 1.00 26.07 133 LEU A C 1
ATOM 756 O O . LEU A 1 94 ? 15.278 7.247 60.423 1.00 23.63 133 LEU A O 1
ATOM 761 N N . ASN A 1 95 ? 14.175 6.962 58.464 1.00 22.97 134 ASN A N 1
ATOM 762 C CA . ASN A 1 95 ? 13.143 7.944 58.794 1.00 24.06 134 ASN A CA 1
ATOM 763 C C . ASN A 1 95 ? 11.917 7.335 59.478 1.00 24.52 134 ASN A C 1
ATOM 764 O O . ASN A 1 95 ? 11.153 8.051 60.119 1.00 26.07 134 ASN A O 1
ATOM 769 N N . ILE A 1 96 ? 11.722 6.022 59.343 1.00 24.14 135 ILE A N 1
ATOM 770 C CA . ILE A 1 96 ? 10.715 5.322 60.127 1.00 22.86 135 ILE A CA 1
ATOM 771 C C . ILE A 1 96 ? 11.226 5.278 61.565 1.00 25.05 135 ILE A C 1
ATOM 772 O O . ILE A 1 96 ? 10.588 5.801 62.473 1.00 25.04 135 ILE A O 1
ATOM 777 N N . ILE A 1 97 ? 12.397 4.691 61.772 1.00 25.80 136 ILE A N 1
ATOM 778 C CA . ILE A 1 97 ? 12.961 4.638 63.123 1.00 27.57 136 ILE A CA 1
ATOM 779 C C . ILE A 1 97 ? 13.257 6.044 63.667 1.00 28.07 136 ILE A C 1
ATOM 780 O O . ILE A 1 97 ? 12.999 6.314 64.832 1.00 30.83 136 ILE A O 1
ATOM 785 N N . GLY A 1 98 ? 13.741 6.949 62.823 1.00 27.28 137 GLY A N 1
ATOM 786 C CA . GLY A 1 98 ? 13.984 8.338 63.244 1.00 26.85 137 GLY A CA 1
ATOM 787 C C . GLY A 1 98 ? 12.715 8.982 63.754 1.00 27.99 137 GLY A C 1
ATOM 788 O O . GLY A 1 98 ? 12.735 9.718 64.745 1.00 28.61 137 GLY A O 1
ATOM 789 N N . GLY A 1 99 ? 11.605 8.691 63.074 1.00 29.42 138 GLY A N 1
ATOM 790 C CA . GLY A 1 99 ? 10.282 9.150 63.492 1.00 29.97 138 GLY A CA 1
ATOM 791 C C . GLY A 1 99 ? 9.948 8.709 64.906 1.00 32.11 138 GLY A C 1
ATOM 792 O O . GLY A 1 99 ? 9.558 9.527 65.738 1.00 33.94 138 GLY A O 1
ATOM 793 N N . TYR A 1 100 ? 10.121 7.417 65.186 1.00 33.22 139 TYR A N 1
ATOM 794 C CA . TYR A 1 100 ? 9.880 6.867 66.524 1.00 34.04 139 TYR A CA 1
ATOM 795 C C . TYR A 1 100 ? 10.847 7.428 67.575 1.00 34.36 139 TYR A C 1
ATOM 796 O O . TYR A 1 100 ? 10.443 7.744 68.693 1.00 34.31 139 TYR A O 1
ATOM 805 N N . ILE A 1 101 ? 12.122 7.516 67.215 1.00 34.55 140 ILE A N 1
ATOM 806 C CA . ILE A 1 101 ? 13.142 8.103 68.076 1.00 37.40 140 ILE A CA 1
ATOM 807 C C . ILE A 1 101 ? 12.784 9.556 68.426 1.00 38.86 140 ILE A C 1
ATOM 808 O O . ILE A 1 101 ? 13.007 9.985 69.542 1.00 39.23 140 ILE A O 1
ATOM 813 N N . TYR A 1 102 ? 12.216 10.282 67.459 1.00 41.26 141 TYR A N 1
ATOM 814 C CA . TYR A 1 102 ? 11.766 11.670 67.647 1.00 43.97 141 TYR A CA 1
ATOM 815 C C . TYR A 1 102 ? 10.592 11.761 68.596 1.00 44.94 141 TYR A C 1
ATOM 816 O O . TYR A 1 102 ? 10.476 12.729 69.315 1.00 47.06 141 TYR A O 1
ATOM 825 N N . LEU A 1 103 ? 9.711 10.767 68.585 1.00 47.17 142 LEU A N 1
ATOM 826 C CA . LEU A 1 103 ? 8.508 10.809 69.414 1.00 48.84 142 LEU A CA 1
ATOM 827 C C . LEU A 1 103 ? 8.808 10.435 70.850 1.00 50.98 142 LEU A C 1
ATOM 828 O O . LEU A 1 103 ? 8.267 11.049 71.761 1.00 53.11 142 LEU A O 1
ATOM 833 N N . ASP A 1 104 ? 9.674 9.439 71.046 1.00 51.92 143 ASP A N 1
ATOM 834 C CA . ASP A 1 104 ? 10.140 9.041 72.381 1.00 54.26 143 ASP A CA 1
ATOM 835 C C . ASP A 1 104 ? 10.698 10.220 73.200 1.00 57.00 143 ASP A C 1
ATOM 836 O O . ASP A 1 104 ? 10.964 10.085 74.395 1.00 57.91 143 ASP A O 1
ATOM 841 N N . ASN A 1 105 ? 10.900 11.357 72.539 1.00 58.95 144 ASN A N 1
ATOM 842 C CA . ASN A 1 105 ? 11.183 12.619 73.212 1.00 61.04 144 ASN A CA 1
ATOM 843 C C . ASN A 1 105 ? 9.870 13.372 73.463 1.00 63.11 144 ASN A C 1
ATOM 844 O O . ASN A 1 105 ? 9.503 14.317 72.746 1.00 61.29 144 ASN A O 1
ATOM 849 N N . ALA A 1 106 ? 9.162 12.885 74.483 1.00 65.56 145 ALA A N 1
ATOM 850 C CA . ALA A 1 106 ? 7.887 13.424 74.917 1.00 67.22 145 ALA A CA 1
ATOM 851 C C . ALA A 1 106 ? 7.835 13.397 76.444 1.00 70.59 145 ALA A C 1
ATOM 852 O O . ALA A 1 106 ? 8.817 13.035 77.106 1.00 72.57 145 ALA A O 1
ATOM 854 N N . THR A 1 113 ? 5.345 7.503 79.468 1.00 78.12 152 THR A N 1
ATOM 855 C CA . THR A 1 113 ? 6.281 6.695 80.247 1.00 79.70 152 THR A CA 1
ATOM 856 C C . THR A 1 113 ? 6.998 5.632 79.403 1.00 78.16 152 THR A C 1
ATOM 857 O O . THR A 1 113 ? 8.210 5.439 79.542 1.00 78.45 152 THR A O 1
ATOM 859 N N . THR A 1 114 ? 6.248 4.955 78.533 1.00 76.88 153 THR A N 1
ATOM 860 C CA . THR A 1 114 ? 6.751 3.781 77.805 1.00 75.55 153 THR A CA 1
ATOM 861 C C . THR A 1 114 ? 7.462 4.141 76.493 1.00 71.47 153 THR A C 1
ATOM 862 O O . THR A 1 114 ? 6.831 4.591 75.534 1.00 68.57 153 THR A O 1
ATOM 866 N N . ILE A 1 115 ? 8.774 3.918 76.456 1.00 69.46 154 ILE A N 1
ATOM 867 C CA . ILE A 1 115 ? 9.577 4.177 75.260 1.00 65.47 154 ILE A CA 1
ATOM 868 C C . ILE A 1 115 ? 9.283 3.121 74.191 1.00 63.61 154 ILE A C 1
ATOM 869 O O . ILE A 1 115 ? 9.391 1.926 74.450 1.00 64.61 154 ILE A O 1
ATOM 874 N N . LEU A 1 116 ? 8.931 3.573 72.989 1.00 60.33 155 LEU A N 1
ATOM 875 C CA . LEU A 1 116 ? 8.560 2.675 71.885 1.00 58.47 155 LEU A CA 1
ATOM 876 C C . LEU A 1 116 ? 9.799 2.021 71.241 1.00 55.60 155 LEU A C 1
ATOM 877 O O . LEU A 1 116 ? 9.858 0.800 71.112 1.00 56.82 155 LEU A O 1
ATOM 882 N N . ALA A 1 117 ? 10.786 2.835 70.867 1.00 51.41 156 ALA A N 1
ATOM 883 C CA . ALA A 1 117 ? 11.959 2.377 70.109 1.00 49.30 156 ALA A CA 1
ATOM 884 C C . ALA A 1 117 ? 13.302 2.559 70.851 1.00 48.59 156 ALA A C 1
ATOM 885 O O . ALA A 1 117 ? 14.096 3.436 70.494 1.00 47.43 156 ALA A O 1
ATOM 887 N N . PRO A 1 118 ? 13.572 1.719 71.871 1.00 49.50 157 PRO A N 1
ATOM 888 C CA . PRO A 1 118 ? 14.858 1.749 72.568 1.00 49.93 157 PRO A CA 1
ATOM 889 C C . PRO A 1 118 ? 15.979 1.140 71.724 1.00 48.85 157 PRO A C 1
ATOM 890 O O . PRO A 1 118 ? 15.694 0.489 70.733 1.00 47.81 157 PRO A O 1
ATOM 894 N N . PRO A 1 119 ? 17.247 1.344 72.122 1.00 50.26 158 PRO A N 1
ATOM 895 C CA . PRO A 1 119 ? 18.433 0.911 71.378 1.00 50.21 158 PRO A CA 1
ATOM 896 C C . PRO A 1 119 ? 18.428 -0.522 70.845 1.00 51.98 158 PRO A C 1
ATOM 897 O O . PRO A 1 119 ? 18.961 -0.772 69.760 1.00 52.56 158 PRO A O 1
ATOM 901 N N . ASP A 1 120 ? 17.849 -1.458 71.585 1.00 42.95 159 ASP A N 1
ATOM 902 C CA . ASP A 1 120 ? 17.799 -2.835 71.106 1.00 44.10 159 ASP A CA 1
ATOM 903 C C . ASP A 1 120 ? 16.757 -3.049 69.999 1.00 40.55 159 ASP A C 1
ATOM 904 O O . ASP A 1 120 ? 16.962 -3.894 69.132 1.00 40.36 159 ASP A O 1
ATOM 909 N N . VAL A 1 121 ? 15.646 -2.310 70.041 1.00 38.05 160 VAL A N 1
ATOM 910 C CA . VAL A 1 121 ? 14.645 -2.351 68.969 1.00 36.70 160 VAL A CA 1
ATOM 911 C C . VAL A 1 121 ? 15.176 -1.674 67.711 1.00 35.04 160 VAL A C 1
ATOM 912 O O . VAL A 1 121 ? 14.958 -2.157 66.608 1.00 35.38 160 VAL A O 1
ATOM 916 N N . GLN A 1 122 ? 15.874 -0.557 67.895 1.00 35.07 161 GLN A N 1
ATOM 917 C CA . GLN A 1 122 ? 16.560 0.135 66.799 1.00 34.04 161 GLN A CA 1
ATOM 918 C C . GLN A 1 122 ? 17.566 -0.757 66.113 1.00 32.87 161 GLN A C 1
ATOM 919 O O . GLN A 1 122 ? 17.675 -0.737 64.896 1.00 34.80 161 GLN A O 1
ATOM 925 N N . GLN A 1 123 ? 18.321 -1.525 66.887 1.00 33.89 162 GLN A N 1
ATOM 926 C CA . GLN A 1 123 ? 19.319 -2.405 66.307 1.00 33.25 162 GLN A CA 1
ATOM 927 C C . GLN A 1 123 ? 18.660 -3.530 65.544 1.00 31.84 162 GLN A C 1
ATOM 928 O O . GLN A 1 123 ? 19.018 -3.778 64.395 1.00 28.83 162 GLN A O 1
ATOM 931 N N . GLN A 1 124 ? 17.707 -4.218 66.170 1.00 32.07 163 GLN A N 1
ATOM 932 C CA . GLN A 1 124 ? 17.101 -5.378 65.516 1.00 34.00 163 GLN A CA 1
ATOM 933 C C . GLN A 1 124 ? 16.319 -4.969 64.275 1.00 30.58 163 GLN A C 1
ATOM 934 O O . GLN A 1 124 ? 16.256 -5.733 63.333 1.00 31.21 163 GLN A O 1
ATOM 940 N N . TYR A 1 125 ? 15.732 -3.773 64.282 1.00 3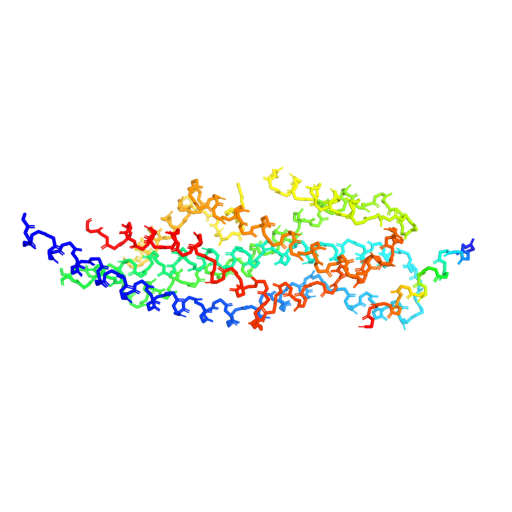0.13 164 TYR A N 1
ATOM 941 C CA . TYR A 1 125 ? 14.975 -3.277 63.135 1.00 27.87 164 TYR A CA 1
ATOM 942 C C . TYR A 1 125 ? 15.890 -2.901 61.965 1.00 28.11 164 TYR A C 1
ATOM 943 O O . TYR A 1 125 ? 15.604 -3.266 60.808 1.00 29.56 164 TYR A O 1
ATOM 952 N N . LEU A 1 126 ? 16.948 -2.145 62.263 1.00 24.51 165 LEU A N 1
ATOM 953 C CA . LEU A 1 126 ? 17.912 -1.712 61.249 1.00 24.73 165 LEU A CA 1
ATOM 954 C C . LEU A 1 126 ? 18.681 -2.866 60.640 1.00 25.76 165 LEU A C 1
ATOM 955 O O . LEU A 1 126 ? 19.097 -2.796 59.464 1.00 24.76 165 LEU A O 1
ATOM 960 N N . SER A 1 127 ? 18.856 -3.934 61.418 1.00 25.98 166 SER A N 1
ATOM 961 C CA . SER A 1 127 ? 19.563 -5.114 60.928 1.00 27.67 166 SER A CA 1
ATOM 962 C C . SER A 1 127 ? 18.775 -5.817 59.814 1.00 26.74 166 SER A C 1
ATOM 963 O O . SER A 1 127 ? 19.326 -6.627 59.114 1.00 26.11 166 SER A O 1
ATOM 966 N N . SER A 1 128 ? 17.503 -5.483 59.628 1.00 26.07 167 SER A N 1
ATOM 967 C CA . SER A 1 128 ? 16.727 -6.030 58.511 1.00 26.95 167 SER A CA 1
ATOM 968 C C . SER A 1 128 ? 17.251 -5.668 57.104 1.00 25.44 167 SER A C 1
ATOM 969 O O . SER A 1 128 ? 16.827 -6.286 56.127 1.00 26.27 167 SER A O 1
ATOM 972 N N . ILE A 1 129 ? 18.133 -4.661 57.009 1.00 25.58 168 ILE A N 1
ATOM 973 C CA . ILE A 1 129 ? 18.832 -4.275 55.761 1.00 21.53 168 ILE A CA 1
ATOM 974 C C . ILE A 1 129 ? 19.608 -5.456 55.145 1.00 23.66 168 ILE A C 1
ATOM 975 O O . ILE A 1 129 ? 19.848 -5.521 53.938 1.00 23.42 168 ILE A O 1
ATOM 980 N N . GLN A 1 130 ? 20.042 -6.343 56.023 1.00 23.85 169 GLN A N 1
ATOM 981 C CA . GLN A 1 130 ? 20.547 -7.686 55.722 1.00 25.23 169 GLN A CA 1
ATOM 982 C C . GLN A 1 130 ? 19.927 -8.361 54.470 1.00 25.03 169 GLN A C 1
ATOM 983 O O . GLN A 1 130 ? 20.629 -8.935 53.609 1.00 20.99 169 GLN A O 1
ATOM 989 N N . HIS A 1 131 ? 18.601 -8.307 54.388 1.00 23.57 170 HIS A N 1
ATOM 990 C CA . HIS A 1 131 ? 17.895 -9.059 53.369 1.00 24.21 170 HIS A CA 1
ATOM 991 C C . HIS A 1 131 ? 18.240 -8.579 51.969 1.00 23.04 170 HIS A C 1
ATOM 992 O O . HIS A 1 131 ? 18.486 -9.399 51.085 1.00 24.89 170 HIS A O 1
ATOM 999 N N . LEU A 1 132 ? 18.289 -7.264 51.781 1.00 22.35 171 LEU A N 1
ATOM 1000 C CA . LEU A 1 132 ? 18.577 -6.684 50.456 1.00 23.03 171 LEU A CA 1
ATOM 1001 C C . LEU A 1 132 ? 19.958 -7.076 49.963 1.00 21.92 171 LEU A C 1
ATOM 1002 O O . LEU A 1 132 ? 20.154 -7.293 48.776 1.00 22.19 171 LEU A O 1
ATOM 1007 N N . LEU A 1 133 ? 20.897 -7.179 50.892 1.00 23.88 172 LEU A N 1
ATOM 1008 C CA . LEU A 1 133 ? 22.280 -7.547 50.588 1.00 25.66 172 LEU A CA 1
ATOM 1009 C C . LEU A 1 133 ? 22.503 -9.068 50.644 1.00 26.03 172 LEU A C 1
ATOM 1010 O O . LEU A 1 133 ? 23.602 -9.558 50.339 1.00 27.18 172 LEU A O 1
ATOM 1015 N N . GLY A 1 134 ? 21.448 -9.802 50.999 1.00 24.46 173 GLY A N 1
ATOM 1016 C CA . GLY A 1 134 ? 21.535 -11.235 51.263 1.00 26.79 173 GLY A CA 1
ATOM 1017 C C . GLY A 1 134 ? 20.629 -11.998 50.332 1.00 26.52 173 GLY A C 1
ATOM 1018 O O . GLY A 1 134 ? 20.835 -11.997 49.110 1.00 26.95 173 GLY A O 1
ATOM 1019 N N . ASP A 1 135 ? 19.607 -12.632 50.894 1.00 25.66 174 ASP A N 1
ATOM 1020 C CA . ASP A 1 135 ? 18.720 -13.472 50.095 1.00 25.62 174 ASP A CA 1
ATOM 1021 C C . ASP A 1 135 ? 18.021 -12.686 49.009 1.00 24.73 174 ASP A C 1
ATOM 1022 O O . ASP A 1 135 ? 17.777 -13.229 47.933 1.00 28.48 174 ASP A O 1
ATOM 1027 N N . GLY A 1 136 ? 17.686 -11.427 49.288 1.00 22.22 175 GLY A N 1
ATOM 1028 C CA . GLY A 1 136 ? 16.956 -10.608 48.342 1.00 20.09 175 GLY A CA 1
ATOM 1029 C C . GLY A 1 136 ? 17.782 -10.427 47.084 1.00 21.43 175 GLY A C 1
ATOM 1030 O O . GLY A 1 136 ? 17.279 -10.569 45.983 1.00 20.11 175 GLY A O 1
ATOM 1031 N N . LEU A 1 137 ? 19.066 -10.136 47.258 1.00 21.51 176 LEU A N 1
ATOM 1032 C CA . LEU A 1 137 ? 19.960 -9.868 46.124 1.00 23.28 176 LEU A CA 1
ATOM 1033 C C . LEU A 1 137 ? 20.073 -11.072 45.185 1.00 23.52 176 LEU A C 1
ATOM 1034 O O . LEU A 1 137 ? 20.033 -10.926 43.965 1.00 25.61 176 LEU A O 1
ATOM 1039 N N . THR A 1 138 ? 20.188 -12.254 45.776 1.00 27.22 177 THR A N 1
ATOM 1040 C CA . THR A 1 138 ? 20.289 -13.509 45.047 1.00 27.73 177 THR A CA 1
ATOM 1041 C C . THR A 1 138 ? 19.021 -13.822 44.265 1.00 30.60 177 THR A C 1
ATOM 1042 O O . THR A 1 138 ? 19.095 -14.212 43.107 1.00 33.26 177 THR A O 1
ATOM 1046 N N . GLU A 1 139 ? 17.860 -13.645 44.894 1.00 32.37 178 GLU A N 1
ATOM 1047 C CA . GLU A 1 139 ? 16.600 -13.746 44.181 1.00 34.53 178 GLU A CA 1
ATOM 1048 C C . GLU A 1 139 ? 16.548 -12.736 43.036 1.00 32.77 178 GLU A C 1
ATOM 1049 O O . GLU A 1 139 ? 16.062 -13.052 41.954 1.00 33.18 178 GLU A O 1
ATOM 1055 N N . LEU A 1 140 ? 17.032 -11.519 43.289 1.00 30.41 179 LEU A N 1
ATOM 1056 C CA . LEU A 1 140 ? 17.020 -10.484 42.277 1.00 28.81 179 LEU A CA 1
ATOM 1057 C C . LEU A 1 140 ? 17.927 -10.900 41.112 1.00 29.63 179 LEU A C 1
ATOM 1058 O O . LEU A 1 140 ? 17.568 -10.739 39.961 1.00 27.84 179 LEU A O 1
ATOM 1063 N N . ILE A 1 141 ? 19.096 -11.455 41.423 1.00 31.73 180 ILE A N 1
ATOM 1064 C CA . ILE A 1 141 ? 20.024 -11.907 40.386 1.00 31.50 180 ILE A CA 1
ATOM 1065 C C . ILE A 1 141 ? 19.388 -13.000 39.543 1.00 32.75 180 ILE A C 1
ATOM 1066 O O . ILE A 1 141 ? 19.391 -12.912 38.317 1.00 33.33 180 ILE A O 1
ATOM 1071 N N . THR A 1 142 ? 18.813 -14.005 40.200 1.00 32.51 181 THR A N 1
ATOM 1072 C CA . THR A 1 142 ? 18.138 -15.104 39.488 1.00 31.45 181 THR A CA 1
ATOM 1073 C C . THR A 1 142 ? 17.104 -14.595 38.489 1.00 30.77 181 THR A C 1
ATOM 1074 O O . THR A 1 142 ? 17.037 -15.079 37.381 1.00 30.18 181 THR A O 1
ATOM 1078 N N . VAL A 1 143 ? 16.326 -13.593 38.879 1.00 32.15 182 VAL A N 1
ATOM 1079 C CA . VAL A 1 143 ? 15.223 -13.087 38.047 1.00 31.75 182 VAL A CA 1
ATOM 1080 C C . VAL A 1 143 ? 15.731 -12.238 36.881 1.00 32.23 182 VAL A C 1
ATOM 1081 O O . VAL A 1 143 ? 15.244 -12.358 35.762 1.00 34.30 182 VAL A O 1
ATOM 1085 N N . ILE A 1 144 ? 16.707 -11.376 37.145 1.00 31.29 183 ILE A N 1
ATOM 1086 C CA . ILE A 1 144 ? 17.309 -10.575 36.089 1.00 29.52 183 ILE A CA 1
ATOM 1087 C C . ILE A 1 144 ? 18.101 -11.468 35.103 1.00 30.64 183 ILE A C 1
ATOM 1088 O O . ILE A 1 144 ? 18.073 -11.234 33.900 1.00 30.58 183 ILE A O 1
ATOM 1093 N N . LYS A 1 145 ? 18.746 -12.513 35.609 1.00 30.73 184 LYS A N 1
ATOM 1094 C CA . LYS A 1 145 ? 19.513 -13.438 34.769 1.00 33.64 184 LYS A CA 1
ATOM 1095 C C . LYS A 1 145 ? 18.640 -14.191 33.757 1.00 35.08 184 LYS A C 1
ATOM 1096 O O . LYS A 1 145 ? 19.036 -14.355 32.593 1.00 33.87 184 LYS A O 1
ATOM 1102 N N . GLN A 1 146 ? 17.481 -14.663 34.221 1.00 35.36 185 GLN A N 1
ATOM 1103 C CA . GLN A 1 146 ? 16.470 -15.272 33.368 1.00 37.31 185 GLN A CA 1
ATOM 1104 C C . GLN A 1 146 ? 16.015 -14.298 32.293 1.00 35.25 185 GLN A C 1
ATOM 1105 O O . GLN A 1 146 ? 15.806 -14.682 31.143 1.00 37.26 185 GLN A O 1
ATOM 1111 N N . ALA A 1 147 ? 15.821 -13.041 32.684 1.00 31.75 186 ALA A N 1
ATOM 1112 C CA . ALA A 1 147 ? 15.283 -12.036 31.782 1.00 29.68 186 ALA A CA 1
ATOM 1113 C C . ALA A 1 147 ? 16.324 -11.684 30.715 1.00 27.86 186 ALA A C 1
ATOM 1114 O O . ALA A 1 147 ? 15.989 -11.515 29.560 1.00 29.08 186 ALA A O 1
ATOM 1116 N N . VAL A 1 148 ? 17.588 -11.592 31.111 1.00 27.16 187 VAL A N 1
ATOM 1117 C CA . VAL A 1 148 ? 18.679 -11.346 30.171 1.00 27.42 187 VAL A CA 1
ATOM 1118 C C . VAL A 1 148 ? 18.853 -12.545 29.229 1.00 30.43 187 VAL A C 1
ATOM 1119 O O . VAL A 1 148 ? 19.160 -12.379 28.039 1.00 29.04 187 VAL A O 1
ATOM 1123 N N . GLN A 1 149 ? 18.646 -13.739 29.775 1.00 31.68 188 GLN A N 1
ATOM 1124 C CA . GLN A 1 149 ? 18.751 -14.968 29.010 1.00 34.92 188 GLN A CA 1
ATOM 1125 C C . GLN A 1 149 ? 17.666 -15.002 27.929 1.00 35.82 188 GLN A C 1
ATOM 1126 O O . GLN A 1 149 ? 17.934 -15.419 26.828 1.00 36.12 188 GLN A O 1
ATOM 1132 N N . LYS A 1 150 ? 16.461 -14.529 28.229 1.00 37.34 189 LYS A N 1
ATOM 1133 C CA . LYS A 1 150 ? 15.396 -14.432 27.211 1.00 39.47 189 LYS A CA 1
ATOM 1134 C C . LYS A 1 150 ? 15.662 -13.375 26.142 1.00 39.55 189 LYS A C 1
ATOM 1135 O O . LYS A 1 150 ? 15.273 -13.549 24.979 1.00 41.93 189 LYS A O 1
ATOM 1141 N N . VAL A 1 151 ? 16.281 -12.264 26.549 1.00 36.85 190 VAL A N 1
ATOM 1142 C CA . VAL A 1 151 ? 16.443 -11.106 25.673 1.00 33.90 190 VAL A CA 1
ATOM 1143 C C . VAL A 1 151 ? 17.695 -11.252 24.804 1.00 32.47 190 VAL A C 1
ATOM 1144 O O . VAL A 1 151 ? 17.647 -10.980 23.614 1.00 33.16 190 VAL A O 1
ATOM 1148 N N . LEU A 1 152 ? 18.791 -11.715 25.402 1.00 32.17 191 LEU A N 1
ATOM 1149 C CA . LEU A 1 152 ? 20.066 -11.880 24.717 1.00 31.35 191 LEU A CA 1
ATOM 1150 C C . LEU A 1 152 ? 20.451 -13.336 24.430 1.00 33.71 191 LEU A C 1
ATOM 1151 O O . LEU A 1 152 ? 21.527 -13.581 23.882 1.00 36.11 191 LEU A O 1
ATOM 1156 N N . GLY A 1 153 ? 19.599 -14.297 24.769 1.00 34.00 192 GLY A N 1
ATOM 1157 C CA . GLY A 1 153 ? 19.965 -15.706 24.605 1.00 36.77 192 GLY A CA 1
ATOM 1158 C C . GLY A 1 153 ? 20.257 -16.118 23.169 1.00 39.10 192 GLY A C 1
ATOM 1159 O O . GLY A 1 153 ? 21.314 -16.679 22.872 1.00 41.15 192 GLY A O 1
ATOM 1160 N N . SER A 1 154 ? 19.312 -15.820 22.282 1.00 39.84 193 SER A N 1
ATOM 1161 C CA . SER A 1 154 ? 19.415 -16.142 20.872 1.00 41.07 193 SER A CA 1
ATOM 1162 C C . SER A 1 154 ? 20.217 -15.131 20.024 1.00 39.58 193 SER A C 1
ATOM 1163 O O . SER A 1 154 ? 20.269 -15.262 18.804 1.00 41.10 193 SER A O 1
ATOM 1166 N N . VAL A 1 155 ? 20.825 -14.129 20.656 1.00 36.73 194 VAL A N 1
ATOM 1167 C CA . VAL A 1 155 ? 21.520 -13.066 19.932 1.00 35.04 194 VAL A CA 1
ATOM 1168 C C . VAL A 1 155 ? 22.994 -13.418 19.750 1.00 35.15 194 VAL A C 1
ATOM 1169 O O . VAL A 1 155 ? 23.681 -13.766 20.703 1.00 34.84 194 VAL A O 1
ATOM 1173 N N . SER A 1 156 ? 23.467 -13.303 18.517 1.00 34.15 195 SER A N 1
ATOM 1174 C CA . SER A 1 156 ? 24.823 -13.673 18.161 1.00 33.99 195 SER A CA 1
ATOM 1175 C C . SER A 1 156 ? 25.840 -12.670 18.705 1.00 32.56 195 SER A C 1
ATOM 1176 O O . SER A 1 156 ? 25.529 -11.483 18.888 1.00 33.35 195 SER A O 1
ATOM 1179 N N . LEU A 1 157 ? 27.061 -13.139 18.939 1.00 31.05 196 LEU A N 1
ATOM 1180 C CA . LEU A 1 157 ? 28.154 -12.244 19.370 1.00 31.63 196 LEU A CA 1
ATOM 1181 C C . LEU A 1 157 ? 28.654 -11.306 18.259 1.00 32.36 196 LEU A C 1
ATOM 1182 O O . LEU A 1 157 ? 29.337 -10.331 18.546 1.00 31.13 196 LEU A O 1
ATOM 1187 N N . LYS A 1 158 ? 28.346 -11.631 17.002 1.00 33.95 197 LYS A N 1
ATOM 1188 C CA . LYS A 1 158 ? 28.697 -10.794 15.859 1.00 36.33 197 LYS A CA 1
ATOM 1189 C C . LYS A 1 158 ? 27.632 -9.740 15.594 1.00 35.81 197 LYS A C 1
ATOM 1190 O O . LYS A 1 158 ? 27.897 -8.762 14.895 1.00 38.15 197 LYS A O 1
ATOM 1196 N N . HIS A 1 159 ? 26.422 -9.963 16.100 1.00 35.89 198 HIS A N 1
ATOM 1197 C CA . HIS A 1 159 ? 25.314 -9.040 15.877 1.00 37.63 198 HIS A CA 1
ATOM 1198 C C . HIS A 1 159 ? 25.734 -7.623 16.251 1.00 37.74 198 HIS A C 1
ATOM 1199 O O . HIS A 1 159 ? 26.127 -7.368 17.391 1.00 37.01 198 HIS A O 1
ATOM 1206 N N . SER A 1 160 ? 25.697 -6.708 15.289 1.00 40.09 199 SER A N 1
ATOM 1207 C CA . SER A 1 160 ? 26.096 -5.330 15.570 1.00 40.84 199 SER A CA 1
ATOM 1208 C C . SER A 1 160 ? 24.902 -4.560 16.116 1.00 38.52 199 SER A C 1
ATOM 1209 O O . SER A 1 160 ? 23.819 -4.575 15.530 1.00 40.07 199 SER A O 1
ATOM 1212 N N . LEU A 1 161 ? 25.097 -3.908 17.256 1.00 36.89 200 LEU A N 1
ATOM 1213 C CA . LEU A 1 161 ? 24.018 -3.182 17.917 1.00 35.29 200 LEU A CA 1
ATOM 1214 C C . LEU A 1 161 ? 24.368 -1.706 17.989 1.00 35.47 200 LEU A C 1
ATOM 1215 O O . LEU A 1 161 ? 25.486 -1.347 18.318 1.00 34.01 200 LEU A O 1
ATOM 1220 N N . SER A 1 162 ? 23.403 -0.860 17.663 1.00 37.85 201 SER A N 1
ATOM 1221 C CA . SER A 1 162 ? 23.552 0.579 17.823 1.00 41.30 201 SER A CA 1
ATOM 1222 C C . SER A 1 162 ? 23.240 0.922 19.275 1.00 40.82 201 SER A C 1
ATOM 1223 O O . SER A 1 162 ? 22.742 0.080 20.021 1.00 38.54 201 SER A O 1
ATOM 1226 N N . LEU A 1 163 ? 23.519 2.163 19.665 1.00 43.35 202 LEU A N 1
ATOM 1227 C CA . LEU A 1 163 ? 23.210 2.646 21.015 1.00 42.91 202 LEU A CA 1
ATOM 1228 C C . LEU A 1 163 ? 21.700 2.553 21.289 1.00 42.40 202 LEU A C 1
ATOM 1229 O O . LEU A 1 163 ? 21.265 2.241 22.399 1.00 40.40 202 LEU A O 1
ATOM 1234 N N . LEU A 1 164 ? 20.912 2.806 20.256 1.00 44.40 203 LEU A N 1
ATOM 1235 C CA . LEU A 1 164 ? 19.459 2.706 20.343 1.00 46.09 203 LEU A CA 1
ATOM 1236 C C . LEU A 1 164 ? 19.006 1.254 20.520 1.00 43.93 203 LEU A C 1
ATOM 1237 O O . LEU A 1 164 ? 18.066 0.991 21.263 1.00 42.83 203 LEU A O 1
ATOM 1242 N N . ASP A 1 165 ? 19.664 0.318 19.834 1.00 44.23 204 ASP A N 1
ATOM 1243 C CA . ASP 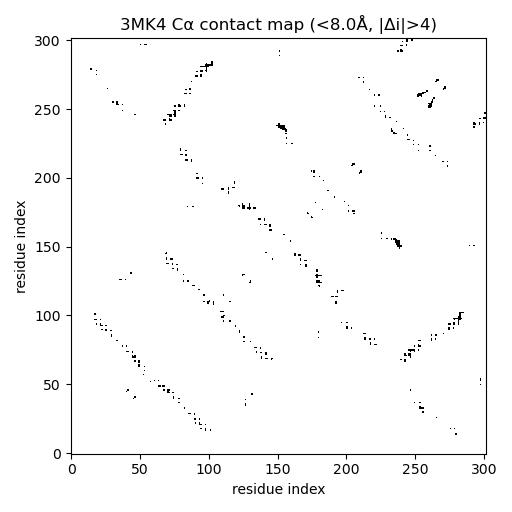A 1 165 ? 19.345 -1.112 19.983 1.00 44.53 204 ASP A CA 1
ATOM 1244 C C . ASP A 1 165 ? 19.607 -1.535 21.425 1.00 42.17 204 ASP A C 1
ATOM 1245 O O . ASP A 1 165 ? 18.752 -2.128 22.070 1.00 42.81 204 ASP A O 1
ATOM 1250 N N . LEU A 1 166 ? 20.790 -1.196 21.922 1.00 41.53 205 LEU A N 1
ATOM 1251 C CA . LEU A 1 166 ? 21.186 -1.492 23.298 1.00 41.61 205 LEU A CA 1
ATOM 1252 C C . LEU A 1 166 ? 20.229 -0.906 24.361 1.00 42.32 205 LEU A C 1
ATOM 1253 O O . LEU A 1 166 ? 19.939 -1.559 25.360 1.00 41.88 205 LEU A O 1
ATOM 1258 N N . GLU A 1 167 ? 19.747 0.318 24.154 1.00 44.28 206 GLU A N 1
ATOM 1259 C CA . GLU A 1 167 ? 18.709 0.890 25.018 1.00 43.91 206 GLU A CA 1
ATOM 1260 C C . GLU A 1 167 ? 17.447 0.035 24.962 1.00 43.09 206 GLU A C 1
ATOM 1261 O O . GLU A 1 167 ? 16.771 -0.163 25.975 1.00 40.80 206 GLU A O 1
ATOM 1267 N N . GLN A 1 168 ? 17.119 -0.441 23.764 1.00 42.95 207 GLN A N 1
ATOM 1268 C CA . GLN A 1 168 ? 15.922 -1.255 23.571 1.00 43.33 207 GLN A CA 1
ATOM 1269 C C . GLN A 1 168 ? 16.046 -2.632 24.251 1.00 41.17 207 GLN A C 1
ATOM 1270 O O . GLN A 1 168 ? 15.073 -3.128 24.819 1.00 39.30 207 GLN A O 1
ATOM 1276 N N . LYS A 1 169 ? 17.232 -3.238 24.201 1.00 38.71 208 LYS A N 1
ATOM 1277 C CA . LYS A 1 169 ? 17.469 -4.477 24.922 1.00 38.79 208 LYS A CA 1
ATOM 1278 C C . LYS A 1 169 ? 17.293 -4.248 26.430 1.00 38.82 208 LYS A C 1
ATOM 1279 O O . LYS A 1 169 ? 16.705 -5.081 27.122 1.00 39.89 208 LYS A O 1
ATOM 1285 N N . LEU A 1 170 ? 17.800 -3.122 26.927 1.00 38.47 209 LEU A N 1
ATOM 1286 C CA . LEU A 1 170 ? 17.679 -2.774 28.341 1.00 39.04 209 LEU A CA 1
ATOM 1287 C C . LEU A 1 170 ? 16.232 -2.543 28.760 1.00 38.04 209 LEU A C 1
ATOM 1288 O O . LEU A 1 170 ? 15.857 -2.865 29.878 1.00 40.79 209 LEU A O 1
ATOM 1293 N N . LYS A 1 171 ? 15.419 -1.986 27.877 1.00 40.23 210 LYS A N 1
ATOM 1294 C CA . LYS A 1 171 ? 14.003 -1.787 28.184 1.00 40.03 210 LYS A CA 1
ATOM 1295 C C . LYS A 1 171 ? 13.312 -3.140 28.286 1.00 38.71 210 LYS A C 1
ATOM 1296 O O . LYS A 1 171 ? 12.502 -3.360 29.178 1.00 39.65 210 LYS A O 1
ATOM 1302 N N . GLU A 1 172 ? 13.649 -4.041 27.369 1.00 39.13 211 GLU A N 1
ATOM 1303 C CA . GLU A 1 172 ? 13.090 -5.391 27.342 1.00 39.89 211 GLU A CA 1
ATOM 1304 C C . GLU A 1 172 ? 13.452 -6.169 28.598 1.00 37.77 211 GLU A C 1
ATOM 1305 O O . GLU A 1 172 ? 12.620 -6.875 29.159 1.00 37.44 211 GLU A O 1
ATOM 1311 N N . ILE A 1 173 ? 14.698 -6.039 29.034 1.00 36.73 212 ILE A N 1
ATOM 1312 C CA . ILE A 1 173 ? 15.121 -6.661 30.275 1.00 35.47 212 ILE A CA 1
ATOM 1313 C C . ILE A 1 173 ? 14.321 -6.069 31.430 1.00 36.84 212 ILE A C 1
ATOM 1314 O O . ILE A 1 173 ? 13.794 -6.822 32.249 1.00 36.40 212 ILE A O 1
ATOM 1319 N N . ARG A 1 174 ? 14.193 -4.737 31.473 1.00 37.95 213 ARG A N 1
ATOM 1320 C CA . ARG A 1 174 ? 13.428 -4.063 32.547 1.00 39.70 213 ARG A CA 1
ATOM 1321 C C . ARG A 1 174 ? 11.969 -4.533 32.631 1.00 40.82 213 ARG A C 1
ATOM 1322 O O . ARG A 1 174 ? 11.438 -4.740 33.726 1.00 38.82 213 ARG A O 1
ATOM 1330 N N . ASN A 1 175 ? 11.323 -4.687 31.476 1.00 42.97 214 ASN A N 1
ATOM 1331 C CA . ASN A 1 175 ? 9.896 -5.029 31.446 1.00 45.31 214 ASN A CA 1
ATOM 1332 C C . ASN A 1 175 ? 9.621 -6.449 31.896 1.00 44.71 214 ASN A C 1
ATOM 1333 O O . ASN A 1 175 ? 8.570 -6.731 32.472 1.00 47.87 214 ASN A O 1
ATOM 1338 N N . LEU A 1 176 ? 10.570 -7.338 31.642 1.00 42.42 215 LEU A N 1
ATOM 1339 C CA . LEU A 1 176 ? 10.464 -8.699 32.113 1.00 41.28 215 LEU A CA 1
ATOM 1340 C C . LEU A 1 176 ? 10.636 -8.763 33.627 1.00 41.21 215 LEU A C 1
ATOM 1341 O O . LEU A 1 176 ? 9.927 -9.512 34.298 1.00 40.54 215 LEU A O 1
ATOM 1346 N N . VAL A 1 177 ? 11.554 -7.947 34.148 1.00 41.01 216 VAL A N 1
ATOM 1347 C CA . VAL A 1 177 ? 11.848 -7.875 35.584 1.00 40.65 216 VAL A CA 1
ATOM 1348 C C . VAL A 1 177 ? 10.716 -7.237 36.400 1.00 44.47 216 VAL A C 1
ATOM 1349 O O . VAL A 1 177 ? 10.253 -7.811 37.389 1.00 45.69 216 VAL A O 1
ATOM 1353 N N . GLU A 1 178 ? 10.279 -6.052 35.985 1.00 47.89 217 GLU A N 1
ATOM 1354 C CA . GLU A 1 178 ? 9.297 -5.278 36.747 1.00 51.13 217 GLU A CA 1
ATOM 1355 C C . GLU A 1 178 ? 7.842 -5.735 36.538 1.00 55.70 217 GLU A C 1
ATOM 1356 O O . GLU A 1 178 ? 6.941 -5.227 37.199 1.00 57.76 217 GLU A O 1
ATOM 1362 N N . GLN A 1 179 ? 7.613 -6.683 35.630 1.00 60.06 218 GLN A N 1
ATOM 1363 C CA . GLN A 1 179 ? 6.350 -7.438 35.593 1.00 64.96 218 GLN A CA 1
ATOM 1364 C C . GLN A 1 179 ? 6.648 -8.944 35.610 1.00 66.36 218 GLN A C 1
ATOM 1365 O O . GLN A 1 179 ? 6.455 -9.635 34.609 1.00 69.08 218 GLN A O 1
ATOM 1371 N N . HIS A 1 180 ? 7.125 -9.427 36.761 1.00 66.77 219 HIS A N 1
ATOM 1372 C CA . HIS A 1 180 ? 7.445 -10.840 36.986 1.00 67.04 219 HIS A CA 1
ATOM 1373 C C . HIS A 1 180 ? 6.553 -11.408 38.086 1.00 68.10 219 HIS A C 1
ATOM 1374 O O . HIS A 1 180 ? 6.805 -11.193 39.272 1.00 66.52 219 HIS A O 1
ATOM 1381 N N . LEU A 1 194 ? 5.483 -6.792 43.417 1.00 58.29 233 LEU A N 1
ATOM 1382 C CA . LEU A 1 194 ? 6.394 -5.706 43.059 1.00 56.41 233 LEU A CA 1
ATOM 1383 C C . LEU A 1 194 ? 7.850 -6.023 43.446 1.00 52.64 233 LEU A C 1
ATOM 1384 O O . LEU A 1 194 ? 8.180 -7.165 43.805 1.00 52.83 233 LEU A O 1
ATOM 1386 N N . LEU A 1 195 ? 8.696 -4.993 43.368 1.00 48.53 234 LEU A N 1
ATOM 1387 C CA . LEU A 1 195 ? 10.120 -5.062 43.733 1.00 44.98 234 LEU A CA 1
ATOM 1388 C C . LEU A 1 195 ? 10.402 -5.107 45.248 1.00 42.83 234 LEU A C 1
ATOM 1389 O O . LEU A 1 195 ? 11.532 -5.392 45.668 1.00 41.10 234 LEU A O 1
ATOM 1394 N N . SER A 1 196 ? 9.385 -4.821 46.056 1.00 41.57 235 SER A N 1
ATOM 1395 C CA . SER A 1 196 ? 9.502 -4.830 47.517 1.00 41.66 235 SER A CA 1
ATOM 1396 C C . SER A 1 196 ? 9.814 -6.201 48.114 1.00 40.61 235 SER A C 1
ATOM 1397 O O . SER A 1 196 ? 10.347 -6.291 49.214 1.00 39.68 235 SER A O 1
ATOM 1400 N N . HIS A 1 197 ? 9.485 -7.260 47.383 1.00 40.97 236 HIS A N 1
ATOM 1401 C CA . HIS A 1 197 ? 9.833 -8.630 47.770 1.00 41.08 236 HIS A CA 1
ATOM 1402 C C . HIS A 1 197 ? 11.346 -8.813 47.932 1.00 37.70 236 HIS A C 1
ATOM 1403 O O . HIS A 1 197 ? 11.795 -9.606 48.746 1.00 39.33 236 HIS A O 1
ATOM 1410 N N . TYR A 1 198 ? 12.126 -8.077 47.145 1.00 35.99 237 TYR A N 1
ATOM 1411 C CA . TYR A 1 198 ? 13.594 -8.163 47.175 1.00 33.56 237 TYR A CA 1
ATOM 1412 C C . TYR A 1 198 ? 14.261 -7.339 48.265 1.00 31.04 237 TYR A C 1
ATOM 1413 O O . TYR A 1 198 ? 15.459 -7.463 48.447 1.00 31.71 237 TYR A O 1
ATOM 1422 N N . MET A 1 199 ? 13.500 -6.496 48.963 1.00 30.84 238 MET A N 1
ATOM 1423 C CA . MET A 1 199 ? 14.044 -5.563 49.957 1.00 32.01 238 MET A CA 1
ATOM 1424 C C . MET A 1 199 ? 13.749 -5.981 51.407 1.00 33.95 238 MET A C 1
ATOM 1425 O O . MET A 1 199 ? 14.505 -5.618 52.314 1.00 35.39 238 MET A O 1
ATOM 1430 N N . MET A 1 200 ? 12.654 -6.715 51.615 1.00 35.33 239 MET A N 1
ATOM 1431 C CA . MET A 1 200 ? 12.296 -7.297 52.911 1.00 38.31 239 MET A CA 1
ATOM 1432 C C . MET A 1 200 ? 12.008 -8.800 52.754 1.00 39.98 239 MET A C 1
ATOM 1433 O O . MET A 1 200 ? 11.503 -9.237 51.717 1.00 40.29 239 MET A O 1
ATOM 1438 N N . PRO A 1 201 ? 12.283 -9.589 53.798 1.00 42.21 240 PRO A N 1
ATOM 1439 C CA . PRO A 1 201 ? 11.761 -10.958 53.784 1.00 45.16 240 PRO A CA 1
ATOM 1440 C C . PRO A 1 201 ? 10.239 -10.984 53.948 1.00 47.62 240 PRO A C 1
ATOM 1441 O O . PRO A 1 201 ? 9.655 -10.057 54.528 1.00 45.73 240 PRO A O 1
ATOM 1445 N N . ASP A 1 202 ? 9.611 -12.028 53.419 1.00 51.31 241 ASP A N 1
ATOM 1446 C CA . ASP A 1 202 ? 8.166 -12.200 53.525 1.00 55.57 241 ASP A CA 1
ATOM 1447 C C . ASP A 1 202 ? 7.710 -12.113 54.981 1.00 57.79 241 ASP A C 1
ATOM 1448 O O . ASP A 1 202 ? 8.452 -12.465 55.897 1.00 57.01 241 ASP A O 1
ATOM 1453 N N . GLU A 1 203 ? 6.487 -11.642 55.191 1.00 60.82 242 GLU A N 1
ATOM 1454 C CA . GLU A 1 203 ? 5.875 -11.721 56.509 1.00 64.67 242 GLU A CA 1
ATOM 1455 C C . GLU A 1 203 ? 5.416 -13.166 56.756 1.00 68.43 242 GLU A C 1
ATOM 1456 O O . GLU A 1 203 ? 4.821 -13.785 55.871 1.00 68.58 242 GLU A O 1
ATOM 1462 N N . GLU A 1 204 ? 5.694 -13.687 57.952 1.00 71.23 243 GLU A N 1
ATOM 1463 C CA . GLU A 1 204 ? 5.224 -15.025 58.359 1.00 75.64 243 GLU A CA 1
ATOM 1464 C C . GLU A 1 204 ? 3.820 -14.953 58.994 1.00 77.24 243 GLU A C 1
ATOM 1465 O O . GLU A 1 204 ? 3.458 -13.938 59.605 1.00 77.11 243 GLU A O 1
ATOM 1471 N N . THR A 1 205 ? 3.041 -16.028 58.840 1.00 79.25 244 THR A N 1
ATOM 1472 C CA . THR A 1 205 ? 1.732 -16.173 59.505 1.00 81.25 244 THR A CA 1
ATOM 1473 C C . THR A 1 205 ? 1.831 -16.027 61.025 1.00 81.34 244 THR A C 1
ATOM 1474 O O . THR A 1 205 ? 2.573 -16.754 61.684 1.00 81.40 244 THR A O 1
ATOM 1476 N N . LEU A 1 214 ? 5.319 -12.141 71.185 1.00 88.19 253 LEU A N 1
ATOM 1477 C CA . LEU A 1 214 ? 6.539 -12.873 71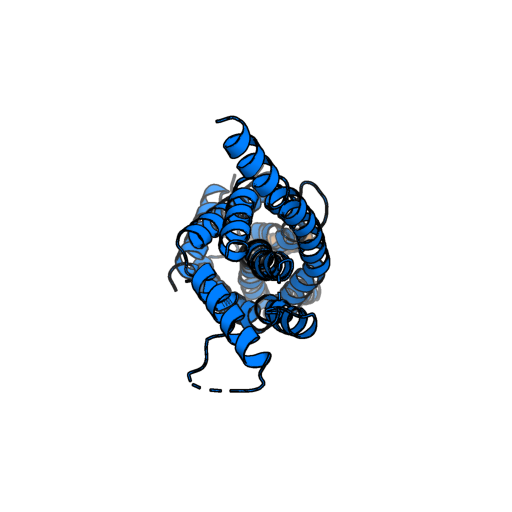.512 1.00 89.06 253 LEU A CA 1
ATOM 1478 C C . LEU A 1 214 ? 7.262 -12.201 72.686 1.00 88.89 253 LEU A C 1
ATOM 1479 O O . LEU A 1 214 ? 6.649 -11.908 73.715 1.00 89.27 253 LEU A O 1
ATOM 1481 N N . SER A 1 215 ? 8.567 -11.982 72.533 1.00 88.34 254 SER A N 1
ATOM 1482 C CA . SER A 1 215 ? 9.333 -11.101 73.422 1.00 87.86 254 SER A CA 1
ATOM 1483 C C . SER A 1 215 ? 8.807 -9.658 73.270 1.00 85.22 254 SER A C 1
ATOM 1484 O O . SER A 1 215 ? 8.467 -9.244 72.159 1.00 83.39 254 SER A O 1
ATOM 1487 N N . PRO A 1 216 ? 8.751 -8.887 74.378 1.00 84.50 255 PRO A N 1
ATOM 1488 C CA . PRO A 1 216 ? 7.976 -7.635 74.430 1.00 82.75 255 PRO A CA 1
ATOM 1489 C C . PRO A 1 216 ? 8.490 -6.522 73.508 1.00 79.85 255 PRO A C 1
ATOM 1490 O O . PRO A 1 216 ? 7.724 -5.633 73.112 1.00 79.74 255 PRO A O 1
ATOM 1494 N N . ARG A 1 217 ? 9.780 -6.564 73.195 1.00 77.84 256 ARG A N 1
ATOM 1495 C CA . ARG A 1 217 ? 10.390 -5.622 72.269 1.00 74.07 256 ARG A CA 1
ATOM 1496 C C . ARG A 1 217 ? 10.601 -6.267 70.891 1.00 71.82 256 ARG A C 1
ATOM 1497 O O . ARG A 1 217 ? 10.989 -5.587 69.934 1.00 71.44 256 ARG A O 1
ATOM 1505 N N . ASP A 1 218 ? 10.345 -7.573 70.794 1.00 70.07 257 ASP A N 1
ATOM 1506 C CA . ASP A 1 218 ? 10.197 -8.247 69.499 1.00 66.88 257 ASP A CA 1
ATOM 1507 C C . ASP A 1 218 ? 8.828 -7.938 68.902 1.00 62.50 257 ASP A C 1
ATOM 1508 O O . ASP A 1 218 ? 8.671 -7.967 67.680 1.00 61.37 257 ASP A O 1
ATOM 1513 N N . ILE A 1 219 ? 7.845 -7.669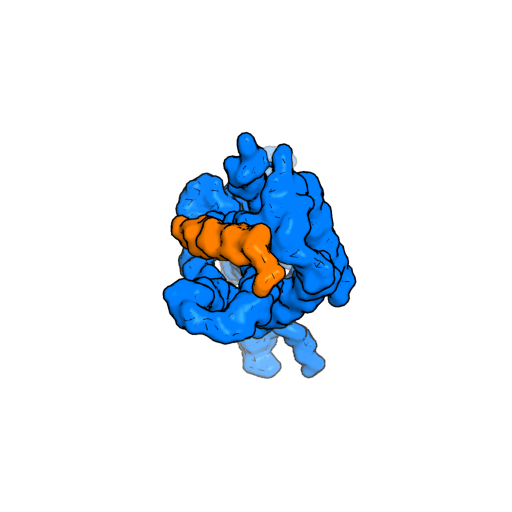 69.764 1.00 58.59 258 ILE A N 1
ATOM 1514 C CA . ILE A 1 219 ? 6.517 -7.217 69.331 1.00 54.53 258 ILE A CA 1
ATOM 1515 C C . ILE A 1 219 ? 6.649 -5.904 68.585 1.00 49.96 258 ILE A C 1
ATOM 1516 O O . ILE A 1 219 ? 6.172 -5.761 67.465 1.00 48.02 258 ILE A O 1
ATOM 1521 N N . THR A 1 220 ? 7.304 -4.935 69.209 1.00 47.81 259 THR A N 1
ATOM 1522 C CA . THR A 1 220 ? 7.487 -3.641 68.569 1.00 44.11 259 THR A CA 1
ATOM 1523 C C . THR A 1 220 ? 8.309 -3.769 67.290 1.00 40.24 259 THR A C 1
ATOM 1524 O O . THR A 1 220 ? 8.052 -3.056 66.337 1.00 40.31 259 THR A O 1
ATOM 1528 N N . THR A 1 221 ? 9.275 -4.681 67.254 1.00 39.45 260 THR A N 1
ATOM 1529 C CA . THR A 1 221 ? 10.100 -4.849 66.056 1.00 38.45 260 THR A CA 1
ATOM 1530 C C . THR A 1 221 ? 9.294 -5.372 64.874 1.00 36.88 260 THR A C 1
ATOM 1531 O O . THR A 1 221 ? 9.537 -4.968 63.735 1.00 33.03 260 THR A O 1
ATOM 1535 N N . ILE A 1 222 ? 8.349 -6.267 65.160 1.00 37.34 261 ILE A N 1
ATOM 1536 C CA . ILE A 1 222 ? 7.455 -6.814 64.152 1.00 37.92 261 ILE A CA 1
ATOM 1537 C C . ILE A 1 222 ? 6.506 -5.738 63.637 1.00 38.32 261 ILE A C 1
ATOM 1538 O O . ILE A 1 222 ? 6.248 -5.682 62.433 1.00 39.34 261 ILE A O 1
ATOM 1543 N N . LYS A 1 223 ? 6.008 -4.876 64.531 1.00 38.93 262 LYS A N 1
ATOM 1544 C CA . LYS A 1 223 ? 5.181 -3.734 64.122 1.00 39.03 262 LYS A CA 1
ATOM 1545 C C . LYS A 1 223 ? 5.936 -2.785 63.180 1.00 36.09 262 LYS A C 1
ATOM 1546 O O . LYS A 1 223 ? 5.354 -2.263 62.220 1.00 37.15 262 LYS A O 1
ATOM 1552 N N . LEU A 1 224 ? 7.216 -2.559 63.460 1.00 31.80 263 LEU A N 1
ATOM 1553 C CA . LEU A 1 224 ? 8.076 -1.738 62.589 1.00 30.41 263 LEU A CA 1
ATOM 1554 C C . LEU A 1 224 ? 8.345 -2.361 61.212 1.00 28.04 263 LEU A C 1
ATOM 1555 O O . LEU A 1 224 ? 8.335 -1.669 60.211 1.00 28.77 263 LEU A O 1
ATOM 1560 N N . LEU A 1 225 ? 8.614 -3.659 61.159 1.00 27.37 264 LEU A N 1
ATOM 1561 C CA . LEU A 1 225 ? 8.899 -4.318 59.886 1.00 26.50 264 LEU A CA 1
ATOM 1562 C C . LEU A 1 225 ? 7.637 -4.362 59.027 1.00 27.50 264 LEU A C 1
ATOM 1563 O O . LEU A 1 225 ? 7.712 -4.246 57.794 1.00 28.17 264 LEU A O 1
ATOM 1568 N N . ASN A 1 226 ? 6.484 -4.522 59.673 1.00 27.10 265 ASN A N 1
ATOM 1569 C CA . ASN A 1 226 ? 5.218 -4.476 58.964 1.00 28.80 265 ASN A CA 1
ATOM 1570 C C . ASN A 1 226 ? 4.934 -3.107 58.350 1.00 28.62 265 ASN A C 1
ATOM 1571 O O . ASN A 1 226 ? 4.476 -3.019 57.208 1.00 28.89 265 ASN A O 1
ATOM 1576 N N . GLU A 1 227 ? 5.223 -2.047 59.103 1.00 29.89 266 GLU A N 1
ATOM 1577 C CA . GLU A 1 227 ? 5.039 -0.674 58.626 1.00 29.72 266 GLU A CA 1
ATOM 1578 C C . GLU A 1 227 ? 5.974 -0.362 57.458 1.00 28.23 266 GLU A C 1
ATOM 1579 O O . GLU A 1 227 ? 5.557 0.306 56.502 1.00 27.09 266 GLU A O 1
ATOM 1585 N N . THR A 1 228 ? 7.217 -0.849 57.550 1.00 25.28 267 THR A N 1
ATOM 1586 C CA . THR A 1 228 ? 8.183 -0.798 56.453 1.00 25.06 267 THR A CA 1
ATOM 1587 C C . THR A 1 228 ? 7.648 -1.533 55.214 1.00 26.71 267 THR A C 1
ATOM 1588 O O . THR A 1 228 ? 7.711 -0.987 54.109 1.00 25.65 267 THR A O 1
ATOM 1592 N N . ARG A 1 229 ? 7.113 -2.745 55.386 1.00 28.71 268 ARG A N 1
ATOM 1593 C CA . ARG A 1 229 ? 6.579 -3.504 54.242 1.00 31.08 268 ARG A CA 1
ATOM 1594 C C . ARG A 1 229 ? 5.468 -2.723 53.567 1.00 30.68 268 ARG A C 1
ATOM 1595 O O . ARG A 1 229 ? 5.428 -2.633 52.337 1.00 31.00 268 ARG A O 1
ATOM 1603 N N . ASP A 1 230 ? 4.570 -2.167 54.376 1.00 29.77 269 ASP A N 1
ATOM 1604 C CA . ASP A 1 230 ? 3.455 -1.375 53.856 1.00 32.14 269 ASP A CA 1
ATOM 1605 C C . ASP A 1 230 ? 3.955 -0.158 53.085 1.00 30.52 269 ASP A C 1
ATOM 1606 O O . ASP A 1 230 ? 3.453 0.151 52.005 1.00 31.36 269 ASP A O 1
ATOM 1611 N N . MET A 1 231 ? 4.956 0.509 53.639 1.00 29.13 270 MET A N 1
ATOM 1612 C CA . MET A 1 231 ? 5.595 1.632 52.975 1.00 29.81 270 MET A CA 1
ATOM 1613 C C . MET A 1 231 ? 6.189 1.209 51.621 1.00 29.04 270 MET A C 1
ATOM 1614 O O . MET A 1 231 ? 5.942 1.860 50.606 1.00 28.77 270 MET A O 1
ATOM 1619 N N . LEU A 1 232 ? 6.951 0.118 51.595 1.00 26.61 271 LEU A N 1
ATOM 1620 C CA . LEU A 1 232 ? 7.492 -0.372 50.324 1.00 27.72 271 LEU A CA 1
ATOM 1621 C C . LEU A 1 232 ? 6.407 -0.726 49.293 1.00 28.77 271 LEU A C 1
ATOM 1622 O O . LEU A 1 232 ? 6.702 -0.836 48.120 1.00 26.73 271 LEU A O 1
ATOM 1627 N N . GLU A 1 233 ? 5.172 -0.927 49.743 1.00 31.05 272 GLU A N 1
ATOM 1628 C CA . GLU A 1 233 ? 4.053 -1.198 48.856 1.00 33.53 272 GLU A CA 1
ATOM 1629 C C . GLU A 1 233 ? 3.181 0.051 48.590 1.00 34.09 272 GLU A C 1
ATOM 1630 O O . GLU A 1 233 ? 2.189 -0.039 47.872 1.00 33.86 272 GLU A O 1
ATOM 1636 N N . SER A 1 234 ? 3.573 1.204 49.145 1.00 31.12 273 SER A N 1
ATOM 1637 C CA . SER A 1 234 ? 2.861 2.459 48.914 1.00 31.89 273 SER A CA 1
ATOM 1638 C C . SER A 1 234 ? 3.158 3.033 47.523 1.00 32.28 273 SER A C 1
ATOM 1639 O O . SER A 1 234 ? 4.249 2.835 46.996 1.00 27.96 273 SER A O 1
ATOM 1642 N N . PRO A 1 235 ? 2.183 3.747 46.926 1.00 34.57 274 PRO A N 1
ATOM 1643 C CA . PRO A 1 235 ? 2.388 4.373 45.615 1.00 36.67 274 PRO A CA 1
ATOM 1644 C C . PRO A 1 235 ? 3.481 5.446 45.625 1.00 37.20 274 PRO A C 1
ATOM 1645 O O . PRO A 1 235 ? 4.263 5.539 44.671 1.00 38.65 274 PRO A O 1
ATOM 1649 N N . ASP A 1 236 ? 3.557 6.228 46.700 1.00 36.61 275 ASP A N 1
ATOM 1650 C CA . ASP A 1 236 ? 4.630 7.207 46.848 1.00 35.03 275 ASP A CA 1
ATOM 1651 C C . ASP A 1 236 ? 6.000 6.542 46.830 1.00 31.96 275 ASP A C 1
ATOM 1652 O O . ASP A 1 236 ? 6.928 7.044 46.203 1.00 33.07 275 ASP A O 1
ATOM 1657 N N . PHE A 1 237 ? 6.147 5.413 47.509 1.00 29.29 276 PHE A N 1
ATOM 1658 C CA . PHE A 1 237 ? 7.435 4.734 47.479 1.00 26.35 276 PHE A CA 1
ATOM 1659 C C . PHE A 1 237 ? 7.727 4.188 46.066 1.00 25.94 276 PHE A C 1
ATOM 1660 O O . PHE A 1 237 ? 8.865 4.217 45.585 1.00 19.70 276 PHE A O 1
ATOM 1668 N N . SER A 1 238 ? 6.693 3.669 45.419 1.00 25.39 277 SER A N 1
ATOM 1669 C CA . SER A 1 238 ? 6.858 3.089 44.100 1.00 28.94 277 SER A CA 1
ATOM 1670 C C . SER A 1 238 ? 7.233 4.186 43.082 1.00 27.82 277 SER A C 1
ATOM 1671 O O . SER A 1 238 ? 8.031 3.957 42.178 1.00 27.87 277 SER A O 1
ATOM 1674 N N . THR A 1 239 ? 6.670 5.380 43.260 1.00 28.93 278 THR A N 1
ATOM 1675 C CA . THR A 1 239 ? 6.988 6.529 42.421 1.00 29.20 278 THR A CA 1
ATOM 1676 C C . THR A 1 239 ? 8.449 6.916 42.536 1.00 26.99 278 THR A C 1
ATOM 1677 O O . THR A 1 239 ? 9.113 7.157 41.537 1.00 25.88 278 THR A O 1
ATOM 1681 N N . VAL A 1 240 ? 8.951 6.985 43.759 1.00 26.16 279 VAL A N 1
ATOM 1682 C CA . VAL A 1 240 ? 10.306 7.455 43.967 1.00 27.39 279 VAL A CA 1
ATOM 1683 C C . VAL A 1 240 ? 11.310 6.406 43.533 1.00 26.01 279 VAL A C 1
ATOM 1684 O O . VAL A 1 240 ? 12.393 6.746 43.057 1.00 27.39 279 VAL A O 1
ATOM 1688 N N . LEU A 1 241 ? 10.960 5.133 43.671 1.00 26.10 280 LEU A N 1
ATOM 1689 C CA . LEU A 1 241 ? 11.870 4.083 43.216 1.00 26.12 280 LEU A CA 1
ATOM 1690 C C . LEU A 1 241 ? 11.924 4.070 41.684 1.00 26.56 280 LEU A C 1
ATOM 1691 O O . LEU A 1 241 ? 13.003 3.905 41.099 1.00 25.20 280 LEU A O 1
ATOM 1696 N N . ASN A 1 242 ? 10.773 4.272 41.045 1.00 27.79 281 ASN A N 1
ATOM 1697 C CA . ASN A 1 242 ? 10.721 4.403 39.584 1.00 30.13 281 ASN A CA 1
ATOM 1698 C C . ASN A 1 242 ? 11.561 5.577 39.053 1.00 28.74 281 ASN A C 1
ATOM 1699 O O . ASN A 1 242 ? 12.310 5.435 38.084 1.00 27.30 281 ASN A O 1
ATOM 1704 N N . THR A 1 243 ? 11.453 6.733 39.692 1.00 30.14 282 THR A N 1
ATOM 1705 C CA . THR A 1 243 ? 12.327 7.860 39.351 1.00 31.08 282 THR A CA 1
ATOM 1706 C C . THR A 1 243 ? 13.807 7.448 39.415 1.00 29.24 282 THR A C 1
ATOM 1707 O O . THR A 1 243 ? 14.556 7.694 38.494 1.00 31.60 282 THR A O 1
ATOM 1711 N N . CYS A 1 244 ? 14.230 6.819 40.496 1.00 26.90 283 CYS A N 1
ATOM 1712 C CA . CYS A 1 244 ? 15.628 6.468 40.637 1.00 26.30 283 CYS A CA 1
ATOM 1713 C C . CYS A 1 244 ? 16.056 5.453 39.550 1.00 26.59 283 CYS A C 1
ATOM 1714 O O . CYS A 1 244 ? 17.095 5.606 38.916 1.00 24.03 283 CYS A O 1
ATOM 1717 N N . LEU A 1 245 ? 15.239 4.427 39.347 1.00 25.75 284 LEU A N 1
ATOM 1718 C CA . LEU A 1 245 ? 15.506 3.426 38.330 1.00 26.98 284 LEU A CA 1
ATOM 1719 C C . LEU A 1 245 ? 15.646 4.070 36.949 1.00 27.98 284 LEU A C 1
ATOM 1720 O O . LEU A 1 245 ? 16.627 3.826 36.252 1.00 27.87 284 LEU A O 1
ATOM 1725 N N . ASN A 1 246 ? 14.685 4.915 36.580 1.00 30.05 285 ASN A N 1
ATOM 1726 C CA . ASN A 1 246 ? 14.741 5.628 35.311 1.00 31.12 285 ASN A CA 1
ATOM 1727 C C . ASN A 1 246 ? 16.082 6.335 35.192 1.00 32.84 285 ASN A C 1
ATOM 1728 O O . ASN A 1 246 ? 16.798 6.152 34.199 1.00 35.11 285 ASN A O 1
ATOM 1733 N N . ARG A 1 247 ? 16.457 7.092 36.222 1.00 32.42 286 ARG A N 1
ATOM 1734 C CA . ARG A 1 247 ? 17.693 7.862 36.165 1.00 34.39 286 ARG A CA 1
ATOM 1735 C C . ARG A 1 247 ? 18.928 6.988 36.186 1.00 32.44 286 ARG A C 1
ATOM 1736 O O . ARG A 1 247 ? 19.953 7.376 35.641 1.00 33.91 286 ARG A O 1
ATOM 1744 N N . GLY A 1 248 ? 18.834 5.811 36.796 1.00 30.69 287 GLY A N 1
ATOM 1745 C CA . GLY A 1 248 ? 19.958 4.887 36.865 1.00 28.51 287 GLY A CA 1
ATOM 1746 C C . GLY A 1 248 ? 20.261 4.200 35.547 1.00 29.16 287 GLY A C 1
ATOM 1747 O O . GLY A 1 248 ? 21.430 3.958 35.233 1.00 27.81 287 GLY A O 1
ATOM 1748 N N . PHE A 1 249 ? 19.213 3.898 34.779 1.00 27.68 288 PHE A N 1
ATOM 1749 C CA . PHE A 1 249 ? 19.368 3.265 33.469 1.00 29.09 288 PHE A CA 1
ATOM 1750 C C . PHE A 1 249 ? 19.719 4.233 32.365 1.00 30.17 288 PHE A C 1
ATOM 1751 O O . PHE A 1 249 ? 20.440 3.867 31.449 1.00 31.54 288 PHE A O 1
ATOM 1759 N N . SER A 1 250 ? 19.211 5.459 32.441 1.00 32.83 289 SER A N 1
ATOM 1760 C CA . SER A 1 250 ? 19.652 6.515 31.529 1.00 35.39 289 SER A CA 1
ATOM 1761 C C . SER A 1 250 ? 21.143 6.746 31.673 1.00 35.56 289 SER A C 1
ATOM 1762 O O . SER A 1 250 ? 21.856 6.883 30.669 1.00 37.36 289 SER A O 1
ATOM 1765 N N . ARG A 1 251 ? 21.600 6.762 32.924 1.00 33.32 290 ARG A N 1
ATOM 1766 C CA . ARG A 1 251 ? 23.004 6.928 33.250 1.00 34.94 290 ARG A CA 1
ATOM 1767 C C . ARG A 1 251 ? 23.850 5.774 32.752 1.00 34.32 290 ARG A C 1
ATOM 1768 O O . ARG A 1 251 ? 24.951 5.980 32.269 1.00 36.67 290 ARG A O 1
ATOM 1776 N N . LEU A 1 252 ? 23.352 4.552 32.916 1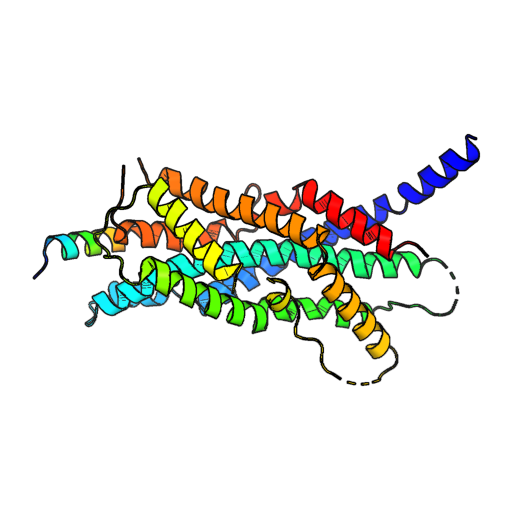.00 34.34 291 LEU A N 1
ATOM 1777 C CA . LEU A 1 252 ? 24.018 3.376 32.377 1.00 33.52 291 LEU A CA 1
ATOM 1778 C C . LEU A 1 252 ? 24.254 3.579 30.875 1.00 34.26 291 LEU A C 1
ATOM 1779 O O . LEU A 1 252 ? 25.344 3.336 30.365 1.00 31.74 291 LEU A O 1
ATOM 1784 N N . LEU A 1 253 ? 23.225 4.076 30.195 1.00 35.56 292 LEU A N 1
ATOM 1785 C CA . LEU A 1 253 ? 23.278 4.339 28.756 1.00 37.64 292 LEU A CA 1
ATOM 1786 C C . LEU A 1 253 ? 24.186 5.522 28.395 1.00 38.83 292 LEU A C 1
ATOM 1787 O O . LEU A 1 253 ? 24.944 5.443 27.423 1.00 39.62 292 LEU A O 1
ATOM 1792 N N . ASP A 1 254 ? 24.100 6.615 29.156 1.00 39.41 293 ASP A N 1
ATOM 1793 C CA . ASP A 1 254 ? 24.972 7.776 28.930 1.00 41.73 293 ASP A CA 1
ATOM 1794 C C . ASP A 1 254 ? 26.439 7.364 29.073 1.00 40.33 293 ASP A C 1
ATOM 1795 O O . ASP A 1 254 ? 27.281 7.749 28.264 1.00 42.18 293 ASP A O 1
ATOM 1800 N N . ASN A 1 255 ? 26.736 6.567 30.096 1.00 38.69 294 ASN A N 1
ATOM 1801 C CA . ASN A 1 255 ? 28.098 6.086 30.329 1.00 38.74 294 ASN A CA 1
ATOM 1802 C C . ASN A 1 255 ? 28.653 5.309 29.133 1.00 40.37 294 ASN A C 1
ATOM 1803 O O . ASN A 1 255 ? 29.843 5.408 28.822 1.00 41.02 294 ASN A O 1
ATOM 1808 N N . MET A 1 256 ? 27.787 4.550 28.465 1.00 40.70 295 MET A N 1
ATOM 1809 C CA . MET A 1 256 ? 28.209 3.689 27.359 1.00 43.34 295 MET A CA 1
ATOM 1810 C C . MET A 1 256 ? 28.233 4.399 26.012 1.00 46.12 295 MET A C 1
ATOM 1811 O O . MET A 1 256 ? 28.927 3.966 25.099 1.00 46.50 295 MET A O 1
ATOM 1816 N N . ALA A 1 257 ? 27.490 5.495 25.900 1.00 49.74 296 ALA A N 1
ATOM 1817 C CA . ALA A 1 257 ? 27.464 6.295 24.677 1.00 53.01 296 ALA A CA 1
ATOM 1818 C C . ALA A 1 257 ? 28.861 6.662 24.168 1.00 55.95 296 ALA A C 1
ATOM 1819 O O . ALA A 1 257 ? 29.077 6.740 22.955 1.00 58.37 296 ALA A O 1
ATOM 1821 N N . GLU A 1 258 ? 29.806 6.875 25.084 1.00 57.14 297 GLU A N 1
ATOM 1822 C CA . GLU A 1 258 ? 31.167 7.294 24.713 1.00 60.21 297 GLU A CA 1
ATOM 1823 C C . GLU A 1 258 ? 31.909 6.240 23.869 1.00 60.50 297 GLU A C 1
ATOM 1824 O O . GLU A 1 258 ? 32.845 6.564 23.138 1.00 62.35 297 GLU A O 1
ATOM 1830 N N . PHE A 1 259 ? 31.475 4.986 23.955 1.00 58.97 298 PHE A N 1
ATOM 1831 C CA . PHE A 1 259 ? 32.121 3.899 23.230 1.00 57.77 298 PHE A CA 1
ATOM 1832 C C . PHE A 1 259 ? 31.541 3.724 21.821 1.00 58.98 298 PHE A C 1
ATOM 1833 O O . PHE A 1 259 ? 32.110 2.999 21.000 1.00 58.36 298 PHE A O 1
ATOM 1841 N N . PHE A 1 260 ? 30.422 4.397 21.546 1.00 59.94 299 PHE A N 1
ATOM 1842 C CA . PHE A 1 260 ? 29.786 4.384 20.224 1.00 61.48 299 PHE A CA 1
ATOM 1843 C C . PHE A 1 260 ? 30.127 5.670 19.437 1.00 66.15 299 PHE A C 1
ATOM 1844 O O . PHE A 1 260 ? 29.280 6.554 19.282 1.00 67.52 299 PHE A O 1
ATOM 1852 N N . ARG A 1 261 ? 31.367 5.776 18.953 1.00 69.87 300 ARG A N 1
ATOM 1853 C CA . ARG A 1 261 ? 31.792 6.915 18.110 1.00 73.80 300 ARG A CA 1
ATOM 1854 C C . ARG A 1 261 ? 32.610 6.466 16.900 1.00 75.79 300 ARG A C 1
ATOM 1855 O O . ARG A 1 261 ? 33.133 7.297 16.145 1.00 80.19 300 ARG A O 1
ATOM 1863 N N . VAL A 1 279 ? 26.840 4.815 14.775 1.00 60.17 318 VAL A N 1
ATOM 1864 C CA . VAL A 1 279 ? 27.579 3.559 14.639 1.00 58.78 318 VAL A CA 1
ATOM 1865 C C . VAL A 1 279 ? 27.012 2.445 15.531 1.00 54.47 318 VAL A C 1
ATOM 1866 O O . VAL A 1 279 ? 26.306 2.701 16.509 1.00 51.32 318 VAL A O 1
ATOM 1870 N N . SER A 1 280 ? 27.334 1.210 15.160 1.00 51.56 319 SER A N 1
ATOM 1871 C CA . SER A 1 280 ? 26.959 0.031 15.917 1.00 48.84 319 SER A CA 1
ATOM 1872 C C . SER A 1 280 ? 28.220 -0.772 16.226 1.00 45.67 319 SER A C 1
ATOM 1873 O O . SER A 1 280 ? 29.202 -0.692 15.482 1.00 47.17 319 SER A O 1
ATOM 1876 N N . LEU A 1 281 ? 28.190 -1.522 17.325 1.00 40.86 320 LEU A N 1
ATOM 1877 C CA . LEU A 1 281 ? 29.299 -2.387 17.726 1.00 38.96 320 LEU A CA 1
ATOM 1878 C C . LEU A 1 281 ? 28.838 -3.840 17.745 1.00 38.13 320 LEU A C 1
ATOM 1879 O O . LEU A 1 281 ? 27.680 -4.117 18.063 1.00 36.37 320 LEU A O 1
ATOM 1884 N N . PRO A 1 282 ? 29.743 -4.782 17.434 1.00 37.58 321 PRO A N 1
ATOM 1885 C CA . PRO A 1 282 ? 29.432 -6.187 17.671 1.00 37.54 321 PRO A CA 1
ATOM 1886 C C . PRO A 1 282 ? 29.098 -6.438 19.147 1.00 35.74 321 PRO A C 1
ATOM 1887 O O . PRO A 1 282 ? 29.756 -5.883 20.025 1.00 35.54 321 PRO A O 1
ATOM 1891 N N . LEU A 1 283 ? 28.087 -7.266 19.416 1.00 34.37 322 LEU A N 1
ATOM 1892 C CA . LEU A 1 283 ? 27.698 -7.561 20.795 1.00 32.24 322 LEU A CA 1
ATOM 1893 C C . LEU A 1 283 ? 28.880 -8.028 21.621 1.00 31.15 322 LEU A C 1
ATOM 1894 O O . LEU A 1 283 ? 28.951 -7.745 22.806 1.00 31.04 322 LEU A O 1
ATOM 1899 N N . ALA A 1 284 ? 29.814 -8.740 21.000 1.00 31.34 323 ALA A N 1
ATOM 1900 C CA . ALA A 1 284 ? 31.011 -9.148 21.699 1.00 31.48 323 ALA A CA 1
ATOM 1901 C C . ALA A 1 284 ? 31.826 -7.935 22.163 1.00 32.91 323 ALA A C 1
ATOM 1902 O O . ALA A 1 284 ? 32.491 -8.011 23.191 1.00 32.74 323 ALA A O 1
ATOM 1904 N N . LYS A 1 285 ? 31.798 -6.834 21.409 1.00 32.38 324 LYS A N 1
ATOM 1905 C CA . LYS A 1 285 ? 32.515 -5.622 21.823 1.00 33.72 324 LYS A CA 1
ATOM 1906 C C . LYS A 1 285 ? 31.730 -4.851 22.877 1.00 32.47 324 LYS A C 1
ATOM 1907 O O . LYS A 1 285 ? 32.302 -4.072 23.641 1.00 32.64 324 LYS A O 1
ATOM 1913 N N . ILE A 1 286 ? 30.423 -5.072 22.924 1.00 31.70 325 ILE A N 1
ATOM 1914 C CA . ILE A 1 286 ? 29.583 -4.422 23.920 1.00 30.26 325 ILE A CA 1
ATOM 1915 C C . ILE A 1 286 ? 29.699 -5.084 25.290 1.00 31.81 325 ILE A C 1
ATOM 1916 O O . ILE A 1 286 ? 29.661 -4.395 26.308 1.00 33.16 325 ILE A O 1
ATOM 1921 N N . ILE A 1 287 ? 29.863 -6.404 25.318 1.00 33.24 326 ILE A N 1
ATOM 1922 C CA . ILE A 1 287 ? 29.993 -7.140 26.579 1.00 33.70 326 ILE A CA 1
ATOM 1923 C C . ILE A 1 287 ? 30.985 -6.492 27.583 1.00 34.48 326 ILE A C 1
ATOM 1924 O O . ILE A 1 287 ? 30.6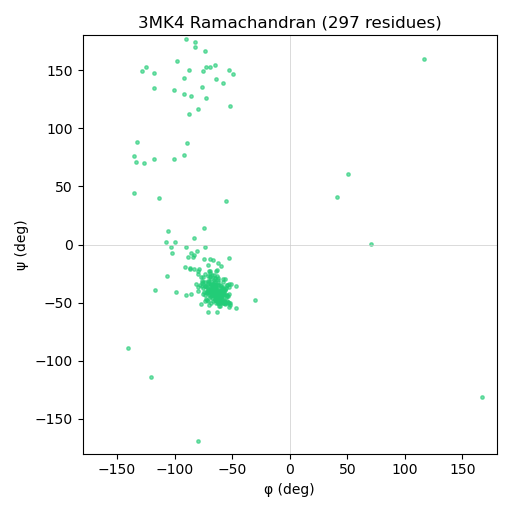03 -6.211 28.708 1.00 33.20 326 ILE A O 1
ATOM 1929 N N . PRO A 1 288 ? 32.245 -6.244 27.176 1.00 36.04 327 PRO A N 1
ATOM 1930 C CA . PRO A 1 288 ? 33.213 -5.650 28.093 1.00 35.28 327 PRO A CA 1
ATOM 1931 C C . PRO A 1 288 ? 32.941 -4.193 28.468 1.00 37.08 327 PRO A C 1
ATOM 1932 O O . PRO A 1 288 ? 33.424 -3.737 29.497 1.00 37.81 327 PRO A O 1
ATOM 1936 N N . ILE A 1 289 ? 32.194 -3.471 27.640 1.00 37.20 328 ILE A N 1
ATOM 1937 C CA . ILE A 1 289 ? 31.759 -2.117 27.971 1.00 37.08 328 ILE A CA 1
ATOM 1938 C C . ILE A 1 289 ? 30.702 -2.191 29.068 1.00 35.53 328 ILE A C 1
ATOM 1939 O O . ILE A 1 289 ? 30.768 -1.481 30.074 1.00 37.77 328 ILE A O 1
ATOM 1944 N N . VAL A 1 290 ? 29.729 -3.063 28.854 1.00 34.43 329 VAL A N 1
ATOM 1945 C CA . VAL A 1 290 ? 28.685 -3.330 29.825 1.00 32.83 329 VAL A CA 1
ATOM 1946 C C . VAL A 1 290 ? 29.241 -3.930 31.109 1.00 32.33 329 VAL A C 1
ATOM 1947 O O . VAL A 1 290 ? 28.837 -3.531 32.196 1.00 34.75 329 VAL A O 1
ATOM 1951 N N . ASN A 1 291 ? 30.156 -4.884 30.980 1.00 30.80 330 ASN A N 1
ATOM 1952 C CA . ASN A 1 291 ? 30.736 -5.559 32.125 1.00 30.31 330 ASN A CA 1
ATOM 1953 C C . ASN A 1 291 ? 31.351 -4.615 33.145 1.00 32.08 330 ASN A C 1
ATOM 1954 O O . ASN A 1 291 ? 31.323 -4.900 34.345 1.00 29.16 330 ASN A O 1
ATOM 1959 N N . GLY A 1 292 ? 31.927 -3.516 32.650 1.00 32.78 331 GLY A N 1
ATOM 1960 C CA . GLY A 1 292 ? 32.677 -2.571 33.462 1.00 33.75 331 GLY A CA 1
ATOM 1961 C C . GLY A 1 292 ? 31.826 -1.534 34.171 1.00 33.26 331 GLY A C 1
ATOM 1962 O O . GLY A 1 292 ? 32.329 -0.827 35.038 1.00 36.64 331 GLY A O 1
ATOM 1963 N N . GLN A 1 293 ? 30.547 -1.445 33.821 1.00 32.22 332 GLN A N 1
ATOM 1964 C CA . GLN A 1 293 ? 29.650 -0.437 34.398 1.00 34.32 332 GLN A CA 1
ATOM 1965 C C . GLN A 1 293 ? 29.435 -0.541 35.906 1.00 34.47 332 GLN A C 1
ATOM 1966 O O . GLN A 1 293 ? 29.175 0.477 36.561 1.00 34.13 332 GLN A O 1
ATOM 1972 N N . ILE A 1 294 ? 29.533 -1.753 36.453 1.00 35.01 333 ILE A N 1
ATOM 1973 C CA . ILE A 1 294 ? 29.366 -1.953 37.899 1.00 34.44 333 ILE A CA 1
ATOM 1974 C C . ILE A 1 294 ? 30.303 -1.074 38.709 1.00 34.67 333 ILE A C 1
ATOM 1975 O O . ILE A 1 294 ? 29.927 -0.605 39.784 1.00 33.98 333 ILE A O 1
ATOM 1980 N N . HIS A 1 295 ? 31.504 -0.834 38.191 1.00 34.28 334 HIS A N 1
ATOM 1981 C CA . HIS A 1 295 ? 32.513 -0.072 38.932 1.00 35.64 334 HIS A CA 1
ATOM 1982 C C . HIS A 1 295 ? 32.136 1.406 39.112 1.00 36.72 334 HIS A C 1
ATOM 1983 O O . HIS A 1 295 ? 32.576 2.044 40.069 1.00 36.89 334 HIS A O 1
ATOM 1990 N N . SER A 1 296 ? 31.326 1.926 38.190 1.00 35.71 335 SER A N 1
ATOM 1991 C CA . SER A 1 296 ? 30.857 3.296 38.238 1.00 36.07 335 SER A CA 1
ATOM 1992 C C . SER A 1 296 ? 29.443 3.369 38.834 1.00 34.53 335 SER A C 1
ATOM 1993 O O . SER A 1 296 ? 29.153 4.265 39.626 1.00 35.61 335 SER A O 1
ATOM 1996 N N . VAL A 1 297 ? 28.565 2.433 38.480 1.00 32.81 336 VAL A N 1
ATOM 1997 C CA . VAL A 1 297 ? 27.222 2.410 39.071 1.00 31.65 336 VAL A CA 1
ATOM 1998 C C . VAL A 1 297 ? 27.268 2.195 40.600 1.00 33.42 336 VAL A C 1
ATOM 1999 O O . VAL A 1 297 ? 26.387 2.692 41.318 1.00 34.42 336 VAL A O 1
ATOM 2003 N N . CYS A 1 298 ? 28.287 1.478 41.089 1.00 33.38 337 CYS A N 1
ATOM 2004 C CA . CYS A 1 298 ? 28.485 1.253 42.530 1.00 33.26 337 CYS A CA 1
ATOM 2005 C C . CYS A 1 298 ? 29.736 1.923 43.070 1.00 35.52 337 CYS A C 1
ATOM 2006 O O . CYS A 1 298 ? 30.440 1.329 43.885 1.00 38.07 337 CYS A O 1
ATOM 2009 N N . SER A 1 299 ? 30.028 3.141 42.623 1.00 37.84 338 SER A N 1
ATOM 2010 C CA . SER A 1 299 ? 31.142 3.902 43.175 1.00 38.60 338 SER A CA 1
ATOM 2011 C C . SER A 1 299 ? 30.655 4.773 44.325 1.00 39.23 338 SER A C 1
ATOM 2012 O O . SER A 1 299 ? 29.560 5.310 44.257 1.00 33.56 338 SER A O 1
ATOM 2015 N N . GLU A 1 300 ? 31.492 4.919 45.357 1.00 43.58 339 GLU A N 1
ATOM 2016 C CA . GLU A 1 300 ? 31.246 5.852 46.473 1.00 47.28 339 GLU A CA 1
ATOM 2017 C C . GLU A 1 300 ? 31.615 7.287 46.099 1.00 49.94 339 GLU A C 1
ATOM 2018 O O . GLU A 1 300 ? 31.097 8.240 46.686 1.00 52.16 339 GLU A O 1
ATOM 2024 N N . THR A 1 301 ? 32.527 7.419 45.134 1.00 53.23 340 THR A N 1
ATOM 2025 C CA . THR A 1 301 ? 33.067 8.697 44.654 1.00 54.74 340 THR A CA 1
ATOM 2026 C C . THR A 1 301 ? 31.984 9.723 44.332 1.00 55.29 340 THR A C 1
ATOM 2027 O O . THR A 1 301 ? 30.903 9.352 43.869 1.00 53.73 340 THR A O 1
ATOM 2031 N N . PRO A 1 302 ? 32.278 11.021 44.554 1.00 58.10 341 PRO A N 1
ATOM 2032 C CA . PRO A 1 302 ? 31.339 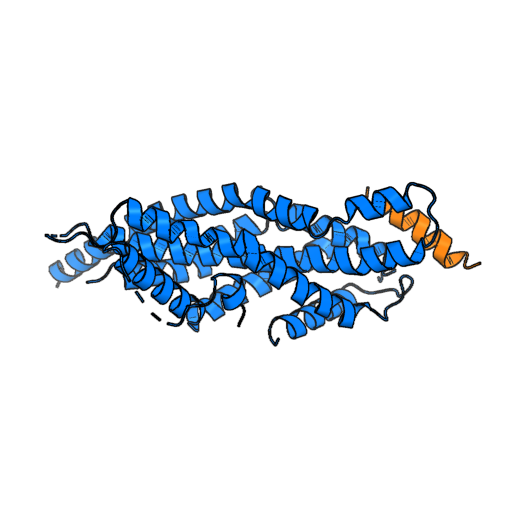12.094 44.166 1.00 58.51 341 PRO A CA 1
ATOM 2033 C C . PRO A 1 302 ? 31.104 12.238 42.654 1.00 57.73 341 PRO A C 1
ATOM 2034 O O . PRO A 1 302 ? 31.951 11.860 41.844 1.00 57.85 341 PRO A O 1
ATOM 2038 N N . SER A 1 303 ? 29.943 12.783 42.297 1.00 57.21 342 SER A N 1
ATOM 2039 C CA . SER A 1 303 ? 29.497 12.900 40.895 1.00 56.55 342 SER A CA 1
ATOM 2040 C C . SER A 1 303 ? 29.111 11.563 40.227 1.00 53.61 342 SER A C 1
ATOM 2041 O O . SER A 1 303 ? 28.710 11.557 39.060 1.00 54.41 342 SER A O 1
ATOM 2044 N N . HIS A 1 304 ? 29.210 10.449 40.963 1.00 49.28 343 HIS A N 1
ATOM 2045 C CA . HIS A 1 304 ? 28.787 9.152 40.463 1.00 44.84 343 HIS A CA 1
ATOM 2046 C C . HIS A 1 304 ? 27.324 8.935 40.827 1.00 40.08 343 HIS A C 1
ATOM 2047 O O . HIS A 1 304 ? 26.708 9.761 41.490 1.00 37.65 343 HIS A O 1
ATOM 2054 N N . PHE A 1 305 ? 26.771 7.820 40.378 1.00 35.77 344 PHE A N 1
ATOM 2055 C CA . PHE A 1 305 ? 25.331 7.622 40.410 1.00 32.92 344 PHE A CA 1
ATOM 2056 C C . PHE A 1 305 ? 24.742 7.599 41.824 1.00 31.80 344 PHE A C 1
ATOM 2057 O O . PHE A 1 305 ? 23.667 8.170 42.063 1.00 29.16 344 PHE A O 1
ATOM 2065 N N . VAL A 1 306 ? 25.419 6.927 42.756 1.00 30.27 345 VAL A N 1
ATOM 2066 C CA . VAL A 1 306 ? 24.889 6.851 44.122 1.00 30.76 345 VAL A CA 1
ATOM 2067 C C . VAL A 1 306 ? 24.781 8.220 44.781 1.00 29.12 345 VAL A C 1
ATOM 2068 O O . VAL A 1 306 ? 23.770 8.513 45.398 1.00 28.30 345 VAL A O 1
ATOM 2072 N N . GLN A 1 307 ? 25.789 9.058 44.620 1.00 28.72 346 GLN A N 1
ATOM 2073 C CA . GLN A 1 307 ? 25.729 10.422 45.162 1.00 32.46 346 GLN A CA 1
ATOM 2074 C C . GLN A 1 307 ? 24.639 11.285 44.512 1.00 32.51 346 GLN A C 1
ATOM 2075 O O . GLN A 1 307 ? 24.025 12.113 45.191 1.00 34.52 346 GLN A O 1
ATOM 2081 N N . ASP A 1 308 ? 24.381 11.091 43.221 1.00 31.65 347 ASP A N 1
ATOM 2082 C CA . ASP A 1 308 ? 23.277 11.791 42.560 1.00 33.49 347 ASP A CA 1
ATOM 2083 C C . ASP A 1 308 ? 21.924 11.361 43.138 1.00 31.01 347 ASP A C 1
ATOM 2084 O O . ASP A 1 308 ? 20.995 12.154 43.185 1.00 33.47 347 ASP A O 1
ATOM 2089 N N . LEU A 1 309 ? 21.798 10.116 43.581 1.00 29.95 348 LEU A N 1
ATOM 2090 C CA . LEU A 1 309 ? 20.575 9.689 44.285 1.00 28.33 348 LEU A CA 1
ATOM 2091 C C . LEU A 1 309 ? 20.484 10.297 45.676 1.00 29.10 348 LEU A C 1
ATOM 2092 O O . LEU A 1 309 ? 19.394 10.651 46.130 1.00 29.71 348 LEU A O 1
ATOM 2097 N N . LEU A 1 310 ? 21.628 10.433 46.342 1.00 27.62 349 LEU A N 1
ATOM 2098 C CA . LEU A 1 310 ? 21.649 10.949 47.705 1.00 29.28 349 LEU A CA 1
ATOM 2099 C C . LEU A 1 310 ? 21.388 12.449 47.756 1.00 29.93 349 LEU A C 1
ATOM 2100 O O . LEU A 1 310 ? 20.932 12.954 48.761 1.00 34.00 349 LEU A O 1
ATOM 2105 N N . THR A 1 311 ? 21.688 13.167 46.682 1.00 34.07 350 THR A N 1
ATOM 2106 C CA . THR A 1 311 ? 21.437 14.611 46.620 1.00 34.41 350 THR A CA 1
ATOM 2107 C C . THR A 1 311 ? 20.239 14.923 45.719 1.00 34.03 350 THR A C 1
ATOM 2108 O O . THR A 1 311 ? 19.999 16.064 45.386 1.00 36.34 350 THR A O 1
ATOM 2112 N N . MET A 1 312 ? 19.484 13.900 45.344 1.00 33.09 351 MET A N 1
ATOM 2113 C CA . MET A 1 312 ? 18.310 14.073 44.518 1.00 33.56 351 MET A CA 1
ATOM 2114 C C . MET A 1 312 ? 17.175 14.538 45.403 1.00 31.57 351 MET A C 1
ATOM 2115 O O . MET A 1 312 ? 16.743 13.801 46.297 1.00 31.31 351 MET A O 1
ATOM 2120 N N . GLU A 1 313 ? 16.686 15.749 45.133 1.00 31.53 352 GLU A N 1
ATOM 2121 C CA . GLU A 1 313 ? 15.696 16.409 45.985 1.00 31.74 352 GLU A CA 1
ATOM 2122 C C . GLU A 1 313 ? 14.359 15.649 46.043 1.00 30.71 352 GLU A C 1
ATOM 2123 O O . GLU A 1 313 ? 13.642 15.720 47.047 1.00 30.93 352 GLU A O 1
ATOM 2129 N N . GLN A 1 314 ? 14.037 14.902 44.992 1.00 29.23 353 GLN A N 1
ATOM 2130 C CA . GLN A 1 314 ? 12.800 14.104 44.971 1.00 29.19 353 GLN A CA 1
ATOM 2131 C C . GLN A 1 314 ? 12.806 12.982 46.033 1.00 26.26 353 GLN A C 1
ATOM 2132 O O . GLN A 1 314 ? 11.775 12.654 46.615 1.00 25.90 353 GLN A O 1
ATOM 2138 N N . VAL A 1 315 ? 13.970 12.395 46.276 1.00 25.07 354 VAL A N 1
ATOM 2139 C CA . VAL A 1 315 ? 14.101 11.344 47.295 1.00 25.25 354 VAL A CA 1
ATOM 2140 C C . VAL A 1 315 ? 14.109 11.960 48.701 1.00 25.30 354 VAL A C 1
ATOM 2141 O O . VAL A 1 315 ? 13.556 11.393 49.634 1.00 28.79 354 VAL A O 1
ATOM 2145 N N . LYS A 1 316 ? 14.705 13.138 48.835 1.00 26.76 355 LYS A N 1
ATOM 2146 C CA . LYS A 1 316 ? 14.626 13.915 50.067 1.00 27.95 355 LYS A CA 1
ATOM 2147 C C . LYS A 1 316 ? 13.182 14.302 50.437 1.00 29.00 355 LYS A C 1
ATOM 2148 O O . LYS A 1 316 ? 12.808 14.244 51.612 1.00 27.09 355 LYS A O 1
ATOM 2151 N N . ASP A 1 317 ? 12.378 14.702 49.447 1.00 29.67 356 ASP A N 1
ATOM 2152 C CA . ASP A 1 317 ? 10.980 15.068 49.715 1.00 30.70 356 ASP A CA 1
ATOM 2153 C C . ASP A 1 317 ? 10.188 13.852 50.227 1.00 30.10 356 ASP A C 1
ATOM 2154 O O . ASP A 1 317 ? 9.376 13.959 51.150 1.00 30.63 356 ASP A O 1
ATOM 2159 N N . PHE A 1 318 ? 10.418 12.706 49.595 1.00 27.75 357 PHE A N 1
ATOM 2160 C CA . PHE A 1 318 ? 9.784 11.465 49.992 1.00 27.30 357 PHE A CA 1
ATOM 2161 C C . PHE A 1 318 ? 10.212 11.072 51.399 1.00 25.63 357 PHE A C 1
ATOM 2162 O O . PHE A 1 318 ? 9.376 10.754 52.229 1.00 25.78 357 PHE A O 1
ATOM 2170 N N . ALA A 1 319 ? 11.518 11.104 51.659 1.00 25.58 358 ALA A N 1
ATOM 2171 C CA . ALA A 1 319 ? 12.066 10.793 52.988 1.00 23.73 358 ALA A CA 1
ATOM 2172 C C . ALA A 1 319 ? 11.530 11.729 54.059 1.00 25.83 358 ALA A C 1
ATOM 2173 O O . ALA A 1 319 ? 11.310 11.308 55.185 1.00 27.12 358 ALA A O 1
ATOM 2175 N N . ALA A 1 320 ? 11.346 13.005 53.716 1.00 27.60 359 ALA A N 1
ATOM 2176 C CA . ALA A 1 320 ? 10.847 13.993 54.672 1.00 29.23 359 ALA A CA 1
ATOM 2177 C C . ALA A 1 320 ? 9.414 13.699 55.051 1.00 28.05 359 ALA A C 1
ATOM 2178 O O . ALA A 1 320 ? 9.040 13.847 56.196 1.00 29.11 359 ALA A O 1
ATOM 2180 N N . ASN A 1 321 ? 8.612 13.296 54.076 1.00 29.82 360 ASN A N 1
ATOM 2181 C CA . ASN A 1 321 ? 7.240 12.875 54.334 1.00 30.73 360 ASN A CA 1
ATOM 2182 C C . ASN A 1 321 ? 7.134 11.609 55.180 1.00 28.46 360 ASN A C 1
ATOM 2183 O O . ASN A 1 321 ? 6.245 11.509 56.005 1.00 31.81 360 ASN A O 1
ATOM 2188 N N . VAL A 1 322 ? 8.017 10.642 54.962 1.00 26.68 361 VAL A N 1
ATOM 2189 C CA . VAL A 1 322 ? 8.085 9.461 55.817 1.00 25.88 361 VAL A CA 1
ATOM 2190 C C . VAL A 1 322 ? 8.374 9.831 57.271 1.00 26.87 361 VAL A C 1
ATOM 2191 O O . VAL A 1 322 ? 7.697 9.377 58.187 1.00 28.00 361 VAL A O 1
ATOM 2195 N N . TYR A 1 323 ? 9.400 10.645 57.471 1.00 26.28 362 TYR A N 1
ATOM 2196 C CA . TYR A 1 323 ? 9.800 11.074 58.798 1.00 26.76 362 TYR A CA 1
ATOM 2197 C C . TYR A 1 323 ? 8.685 11.803 59.528 1.00 28.79 362 TYR A C 1
ATOM 2198 O O . TYR A 1 323 ? 8.504 11.630 60.731 1.00 28.93 362 TYR A O 1
ATOM 2207 N N . GLU A 1 324 ? 7.950 12.635 58.797 1.00 29.41 363 GLU A N 1
ATOM 2208 C CA . GLU A 1 324 ? 6.852 13.394 59.367 1.00 30.90 363 GLU A CA 1
ATOM 2209 C C . GLU A 1 324 ? 5.697 12.476 59.798 1.00 29.18 363 GLU A C 1
ATOM 2210 O O . GLU A 1 324 ? 5.167 12.623 60.880 1.00 28.76 363 GLU A O 1
ATOM 2216 N N . ALA A 1 325 ? 5.307 11.535 58.951 1.00 28.87 364 ALA A N 1
ATOM 2217 C CA . ALA A 1 325 ? 4.230 10.602 59.297 1.00 28.74 364 ALA A CA 1
ATOM 2218 C C . ALA A 1 325 ? 4.580 9.825 60.557 1.00 29.15 364 ALA A C 1
ATOM 2219 O O . ALA A 1 325 ? 3.733 9.635 61.429 1.00 28.22 364 ALA A O 1
ATOM 2221 N N . PHE A 1 326 ? 5.832 9.379 60.645 1.00 29.71 365 PHE A N 1
ATOM 2222 C CA . PHE A 1 326 ? 6.279 8.561 61.771 1.00 32.06 365 PHE A CA 1
ATOM 2223 C C . PHE A 1 326 ? 6.745 9.354 63.014 1.00 34.44 365 PHE A C 1
ATOM 2224 O O . PHE A 1 326 ? 6.992 8.748 64.054 1.00 36.38 365 PHE A O 1
ATOM 2232 N N . SER A 1 327 ? 6.853 10.683 62.919 1.00 35.46 366 SER A N 1
ATOM 2233 C CA . SER A 1 327 ? 7.199 11.517 64.081 1.00 38.11 366 SER A CA 1
ATOM 2234 C C . SER A 1 327 ? 6.003 12.270 64.690 1.00 41.79 366 SER A C 1
ATOM 2235 O O . SER A 1 327 ? 6.167 12.965 65.691 1.00 43.39 366 SER A O 1
ATOM 2238 N N . THR A 1 328 ? 4.813 12.134 64.108 1.00 44.53 367 THR A N 1
ATOM 2239 C CA . THR A 1 328 ? 3.636 12.829 64.631 1.00 49.16 367 THR A CA 1
ATOM 2240 C C . THR A 1 328 ? 2.746 11.903 65.483 1.00 50.75 367 THR A C 1
ATOM 2241 O O . THR A 1 328 ? 2.449 10.766 65.088 1.00 48.63 367 THR A O 1
ATOM 2245 N N . PRO A 1 329 ? 2.335 12.397 66.665 1.00 52.40 368 PRO A N 1
ATOM 2246 C CA . PRO A 1 329 ? 1.545 11.644 67.643 1.00 54.95 368 PRO A CA 1
ATOM 2247 C C . PRO A 1 329 ? 0.180 11.226 67.103 1.00 55.22 368 PRO A C 1
ATOM 2248 O O . PRO A 1 329 ? -0.051 10.034 66.890 1.00 56.19 368 PRO A O 1
ATOM 2250 N N . ALA B 2 1 ? 36.600 -22.687 12.545 1.00 47.71 14 ALA B N 1
ATOM 2251 C CA . ALA B 2 1 ? 36.685 -22.202 11.137 1.00 46.63 14 ALA B CA 1
ATOM 2252 C C . ALA B 2 1 ? 35.694 -21.042 10.880 1.00 44.34 14 ALA B C 1
ATOM 2253 O O . ALA B 2 1 ? 34.905 -21.076 9.929 1.00 45.29 14 ALA B O 1
ATOM 2255 N N . ASP B 2 2 ? 35.743 -20.033 11.750 1.00 86.78 15 ASP B N 1
ATOM 2256 C CA . ASP B 2 2 ? 35.074 -18.747 11.523 1.00 77.39 15 ASP B CA 1
ATOM 2257 C C . ASP B 2 2 ? 36.080 -17.640 11.844 1.00 71.51 15 ASP B C 1
ATOM 2258 O O . ASP B 2 2 ? 36.154 -17.157 12.971 1.00 64.05 15 ASP B O 1
ATOM 2263 N N . ARG B 2 3 ? 36.859 -17.258 10.835 1.00 73.83 16 ARG B N 1
ATOM 2264 C CA . ARG B 2 3 ? 37.911 -16.260 10.995 1.00 73.35 16 ARG B CA 1
ATOM 2265 C C . ARG B 2 3 ? 37.376 -14.960 11.593 1.00 66.09 16 ARG B C 1
ATOM 2266 O O . ARG B 2 3 ? 37.933 -14.460 12.566 1.00 64.20 16 ARG B O 1
ATOM 2268 N N . GLU B 2 4 ? 36.293 -14.439 11.013 1.00 64.82 17 GLU B N 1
ATOM 2269 C CA . GLU B 2 4 ? 35.684 -13.169 11.428 1.00 60.79 17 GLU B CA 1
ATOM 2270 C C . GLU B 2 4 ? 35.306 -13.161 12.905 1.00 54.60 17 GLU B C 1
ATOM 2271 O O . GLU B 2 4 ? 35.435 -12.131 13.582 1.00 50.75 17 GLU B O 1
ATOM 2277 N N . LEU B 2 5 ? 34.823 -14.306 13.391 1.00 53.28 18 LEU B N 1
ATOM 2278 C CA . LEU B 2 5 ? 34.435 -14.449 14.795 1.00 49.79 18 LEU B CA 1
ATOM 2279 C C . LEU B 2 5 ? 35.680 -14.513 15.651 1.00 49.26 18 LEU B C 1
ATOM 2280 O O . LEU B 2 5 ? 35.744 -13.888 16.712 1.00 47.14 18 LEU B O 1
ATOM 2285 N N . GLU B 2 6 ? 36.673 -15.273 15.194 1.00 53.08 19 GLU B N 1
ATOM 2286 C CA . GLU B 2 6 ? 37.917 -15.394 15.939 1.00 56.19 19 GLU B CA 1
ATOM 2287 C C . GLU B 2 6 ? 38.646 -14.046 16.059 1.00 55.09 19 GLU B C 1
ATOM 2288 O O . GLU B 2 6 ? 39.195 -13.743 17.112 1.00 56.11 19 GLU B O 1
ATOM 2291 N N . GLU B 2 7 ? 38.646 -13.241 14.996 1.00 55.64 20 GLU B N 1
ATOM 2292 C CA . GLU B 2 7 ? 39.172 -11.870 15.082 1.00 57.50 20 GLU B CA 1
ATOM 2293 C C . GLU B 2 7 ? 38.367 -11.049 16.095 1.00 50.71 20 GLU B C 1
ATOM 2294 O O . GLU B 2 7 ? 38.928 -10.377 16.963 1.00 51.84 20 GLU B O 1
ATOM 2300 N N . LEU B 2 8 ? 37.048 -11.126 15.982 1.00 45.66 21 LEU B N 1
ATOM 2301 C CA . LEU B 2 8 ? 36.158 -10.358 16.837 1.00 42.06 21 LEU B CA 1
ATOM 2302 C C . LEU B 2 8 ? 36.367 -10.679 18.327 1.00 39.56 21 LEU B C 1
ATOM 2303 O O . LEU B 2 8 ? 36.344 -9.782 19.175 1.00 38.56 21 LEU B O 1
ATOM 2308 N N . LEU B 2 9 ? 36.598 -11.953 18.632 1.00 39.35 22 LEU B N 1
ATOM 2309 C CA . LEU B 2 9 ? 36.719 -12.389 20.009 1.00 38.34 22 LEU B CA 1
ATOM 2310 C C . LEU B 2 9 ? 38.093 -12.079 20.569 1.00 42.68 22 LEU B C 1
ATOM 2311 O O . LEU B 2 9 ? 38.209 -11.728 21.746 1.00 44.49 22 LEU B O 1
ATOM 2316 N N . GLU B 2 10 ? 39.132 -12.196 19.741 1.00 46.92 23 GLU B N 1
ATOM 2317 C CA . GLU B 2 10 ? 40.487 -11.844 20.172 1.00 54.25 23 GLU B CA 1
ATOM 2318 C C . GLU B 2 10 ? 40.577 -10.367 20.574 1.00 52.92 23 GLU B C 1
ATOM 2319 O O . GLU B 2 10 ? 41.135 -10.044 21.624 1.00 56.50 23 GLU B O 1
ATOM 2321 N N . SER B 2 11 ? 40.009 -9.481 19.759 1.00 49.71 24 SER B N 1
ATOM 2322 C CA . SER B 2 11 ? 40.117 -8.035 20.004 1.00 52.46 24 SER B CA 1
ATOM 2323 C C . SER B 2 11 ? 39.202 -7.541 21.134 1.00 46.98 24 SER B C 1
ATOM 2324 O O . SER B 2 11 ? 39.564 -6.611 21.855 1.00 51.30 24 SER B O 1
ATOM 2327 N N . ALA B 2 12 ? 38.031 -8.163 21.278 1.00 41.15 25 ALA B N 1
ATOM 2328 C CA . ALA B 2 12 ? 37.107 -7.865 22.383 1.00 38.25 25 ALA B CA 1
ATOM 2329 C C . ALA B 2 12 ? 37.643 -8.323 23.731 1.00 41.32 25 ALA B C 1
ATOM 2330 O O . ALA B 2 12 ? 37.276 -7.766 24.756 1.00 42.19 25 ALA B O 1
ATOM 2332 N N . LEU B 2 13 ? 38.495 -9.344 23.727 1.00 46.76 26 LEU B N 1
ATOM 2333 C CA . LEU B 2 13 ? 39.152 -9.815 24.945 1.00 53.83 26 LEU B CA 1
ATOM 2334 C C . LEU B 2 13 ? 40.149 -8.775 25.467 1.00 60.07 26 LEU B C 1
ATOM 2335 O O . LEU B 2 13 ? 40.400 -8.700 26.672 1.00 66.91 26 LEU B O 1
ATOM 2340 N N . ASP B 2 14 ? 40.728 -7.993 24.560 1.00 62.33 27 ASP B N 1
ATOM 2341 C CA . ASP B 2 14 ? 41.581 -6.878 24.956 1.00 70.15 27 ASP B CA 1
ATOM 2342 C C . ASP B 2 14 ? 40.765 -5.729 25.566 1.00 66.02 27 ASP B C 1
ATOM 2343 O O . ASP B 2 14 ? 41.289 -4.992 26.391 1.00 74.14 27 ASP B O 1
ATOM 2348 N N . ASP B 2 15 ? 39.492 -5.595 25.183 1.00 56.88 28 ASP B N 1
ATOM 2349 C CA . ASP B 2 15 ? 38.633 -4.499 25.673 1.00 54.65 28 ASP B CA 1
ATOM 2350 C C . ASP B 2 15 ? 38.231 -4.559 27.162 1.00 54.51 28 ASP B C 1
ATOM 2351 O O . ASP B 2 15 ? 37.718 -3.572 27.707 1.00 53.16 28 ASP B O 1
ATOM 2356 N N . PHE B 2 16 ? 38.461 -5.700 27.812 1.00 55.07 29 PHE B N 1
ATOM 2357 C CA . PHE B 2 16 ? 38.315 -5.799 29.263 1.00 59.22 29 PHE B CA 1
ATOM 2358 C C . PHE B 2 16 ? 39.459 -5.101 29.981 1.00 67.34 29 PHE B C 1
ATOM 2359 O O . PHE B 2 16 ? 39.479 -5.060 31.212 1.00 74.06 29 PHE B O 1
ATOM 2367 N N . ASP B 2 17 ? 40.415 -4.571 29.216 1.00 71.23 30 ASP B N 1
ATOM 2368 C CA . ASP B 2 17 ? 41.518 -3.777 29.764 1.00 82.53 30 ASP B CA 1
ATOM 2369 C C . ASP B 2 17 ? 41.027 -2.412 30.270 1.00 83.38 30 ASP B C 1
ATOM 2370 O O . ASP B 2 17 ? 40.520 -2.288 31.392 1.00 82.61 30 ASP B O 1
#

B-factor: mean 40.25, std 15.29, range [13.92, 100.91]

Organism: Homo sapiens (NCBI:txid9606)

Foldseek 3Di:
DVVVVVVVVVVVVVLVVLLVVLLVVLLVVLLVCLVLLLVLLCVVLPLVVLVVVLVPDDPVNVVSLLSLLLSLLLSLLLLQLLLLLSSLLSLLLSLLLSLLVLQLVPPDRLQDPVLNVVLVCQQCQLSDVLSVVLSVQLSVQSCVLCVPPDQQDWAALVRVLVSSVSSVVSRVVCPSLCSRGPDDDPDPPSVVSSSVSVVVSSVCCVDPLSVVLSVVSSVVSSVVLSVQLVVVCCGTGRSNVVSVSSNPNSCQSSDSDPPGSSVCSSPPVSSVVSSSVSNVVSNDD/DDVVVVVVVVVVVVVVD

Sequence (302 aa):
GQEREAAEYIAQARRRQYHFESNQRTCNMTVLSMLPTLREALMQQLNSESLTALLKNRPSNKLEIWEDLKIISFTRSTVAVYSTCMLVVLLRVQLNIIGGYIYLDNATTILAPPDVQQQYLSSIQHLLGDGLTELITVIKQAVQKVLGSVSLKHSLSLLDLEQKLKEIRNLVEQHLLSHYMMPDEETLSPRDITTIKLLNETRDMLESPDFSTVLNTCLNRGFSRLLDNMAEFFRVSLPLAKIIPIVNGQIHSVCSETPSHFVQDLLTMEQVKDFAANVYEAFSTPADRELEELLESALDDFD

Secondary structure (DSSP, 8-state):
-HHHHHHHHHHHHHHHHHHHHHHHHHHHHHHHHHHHHHHHHHHHS-HHHHHHHHTT--SSHHHHHHHHHHHHHHHHHHHHHHHHHHHHHHHHHHHHHHHHHHHT-----SS-HHHHHHHHGGGHHHHTHHHHHHHHHHHHHHHHHHTT--SS-EEEHHHHHHHHHHHHHHHHT--GGGGTSPPPP---HHHHHHHHHHHHHHHHHTSHHHHHHHHHHHHHHHHHHHHHHHTT---EEEHHHHHHHHHTTHHHHT--STTSHHHHHHT-HHHHHHHHHHHHHHH--/--HHHHHHHHHHHHTT-

InterPro domains:
  IPR006966 Peroxin-3 [PF04882] (97-362)
  IPR006966 Peroxin-3 [PTHR28080] (3-364)

Nearest PDB structures (foldseek):
  3mk4-assembly1_A  TM=1.004E+00  e=2.527E-36  Homo sapiens
  3ajb-assembly1_A  TM=9.763E-01  e=3.355E-28  Homo sapiens
  7sqc-assembly1_1Y  TM=1.899E-01  e=5.797E-01  Chlamydomonas reinhardtii
  8frn-assembly1_G  TM=2.209E-01  e=1.918E+00  Acinetobacter baylyi ADP1